Protein 3HQR (pdb70)

InterPro domains:
  IPR002893 Zinc finger, MYND-type [PF01753] (21-58)
  IPR002893 Zinc finger, MYND-type [PS01360] (21-58)
  IPR002893 Zinc finger, MYND-type [PS50865] (21-58)
  IPR005123 Oxoglutarate/iron-dependent dioxygenase domain [PS51471] (291-392)
  IPR006620 Prolyl 4-hydroxylase, alpha subunit [SM00702] (205-391)
  IPR044862 Prolyl 4-hydroxylase alpha subunit, Fe(2+) 2OG dioxygenase domain [PF13640] (299-390)
  IPR051559 Hypoxia-inducible factor prolyl hydroxylases [PTHR12907] (25-405)

Secondary structure (DSSP, 8-state):
--SS--HHHHIIIIIHHHHHHHSEEEETTSSHHHHHHHHHHHHHHHHHTT--EE--BTT--SS-GGGTB--EEEEE-S-STT-HHHHHHHHHHHHHHHHTTT-STT--EEEEPPEEEEEE-SSSEEEEEE-SSSS--SEEEEEEEE-BTT--HHHHB--EEE--TT-S--EEE--BTT-EEEEESSTT--EEEEEESS-EEEEEEEEEEHHHHHHHHHHHH----/-GGGTSBP--SS-PEE-

Solvent-accessible surface area: 10909 Å² total; per-residue (Å²): 229,103,79,39,88,87,8,96,140,24,0,87,94,77,0,12,58,15,0,58,160,103,3,21,1,36,8,54,78,0,4,13,61,108,5,0,90,89,0,0,78,23,0,94,56,23,53,120,84,62,100,17,84,37,0,70,0,38,41,107,118,46,155,38,18,124,70,12,1,12,1,71,7,16,51,2,96,4,161,54,136,52,0,95,9,0,13,82,0,2,57,10,0,1,53,1,3,105,67,0,70,52,101,1,24,116,30,111,11,57,4,5,0,44,0,12,0,2,0,8,40,11,124,25,41,13,9,62,107,4,2,2,3,12,51,24,4,0,0,0,0,0,0,15,0,2,5,6,110,142,24,71,16,191,110,16,10,0,16,2,51,0,38,17,99,81,110,110,123,95,31,66,14,62,0,79,28,2,27,0,0,0,0,6,0,35,124,84,2,16,6,35,13,48,59,0,131,35,58,3,13,4,0,4,0,4,0,1,14,20,111,48,6,64,54,2,70,83,108,110,123,86,72,167,244,132,44,79,37,28,0,2,84,3,16,46,110,48,40,63,153,52

Structure (mmCIF, N/CA/C/O backbone):
data_3HQR
#
_entry.id   3HQR
#
_cell.length_a   39.379
_cell.length_b   68.798
_cell.length_c   72.221
_cell.angle_alpha   90.000
_cell.angle_beta   90.000
_cell.angle_gamma   90.000
#
_symmetry.space_group_name_H-M   'P 21 21 21'
#
loop_
_entity.id
_entity.type
_entity.pdbx_description
1 polymer 'Egl nine homolog 1'
2 polymer 'Hypoxia-inducible factor 1 alpha'
3 non-polymer 'MANGANESE (II) ION'
4 non-polymer N-OXALYLGLYCINE
5 water water
#
loop_
_atom_site.group_PDB
_atom_site.id
_atom_site.type_symbol
_atom_site.label_atom_id
_atom_site.label_alt_id
_atom_site.label_comp_id
_atom_site.label_asym_id
_atom_site.label_entity_id
_atom_site.label_seq_id
_atom_site.pdbx_PDB_ins_code
_atom_site.Cartn_x
_atom_site.Cartn_y
_atom_site.Cartn_z
_atom_site.occupancy
_atom_site.B_iso_or_equiv
_atom_site.auth_seq_id
_atom_site.auth_comp_id
_atom_site.auth_asym_id
_atom_site.auth_atom_id
_atom_site.pdbx_PDB_model_num
ATOM 1 N N . GLN A 1 4 ? 3.210 16.979 8.322 1.00 32.18 184 GLN A N 1
ATOM 2 C CA . GLN A 1 4 ? 3.380 16.820 6.850 1.00 32.72 184 GLN A CA 1
ATOM 3 C C . GLN A 1 4 ? 3.577 15.355 6.473 1.00 35.44 184 GLN A C 1
ATOM 4 O O . GLN A 1 4 ? 4.028 14.544 7.287 1.00 37.92 184 GLN A O 1
ATOM 10 N N . THR A 1 5 ? 3.224 15.017 5.239 1.00 34.84 185 THR A N 1
ATOM 11 C CA . THR A 1 5 ? 3.375 13.653 4.764 1.00 36.06 185 THR A CA 1
ATOM 12 C C . THR A 1 5 ? 4.858 13.334 4.675 1.00 37.62 185 THR A C 1
ATOM 13 O O . THR A 1 5 ? 5.708 14.226 4.766 1.00 41.03 185 THR A O 1
ATOM 17 N N . LYS A 1 6 ? 5.164 12.059 4.496 1.00 34.92 186 LYS A N 1
ATOM 18 C CA . LYS A 1 6 ? 6.542 11.639 4.357 1.00 33.58 186 LYS A CA 1
ATOM 19 C C . LYS A 1 6 ? 6.921 12.001 2.926 1.00 32.63 186 LYS A C 1
ATOM 20 O O . LYS A 1 6 ? 6.051 12.189 2.077 1.00 33.42 186 LYS A O 1
ATOM 26 N N . PRO A 1 7 ? 8.225 12.089 2.636 1.00 33.80 187 PRO A N 1
ATOM 27 C CA . PRO A 1 7 ? 9.319 11.891 3.590 1.00 33.88 187 PRO A CA 1
ATOM 28 C C . PRO A 1 7 ? 9.692 13.187 4.293 1.00 35.60 187 PRO A C 1
ATOM 29 O O . PRO A 1 7 ? 9.094 14.239 4.044 1.00 33.89 187 PRO A O 1
ATOM 33 N N . LEU A 1 8 ? 10.690 13.104 5.168 1.00 35.25 188 LEU A N 1
ATOM 34 C CA . LEU A 1 8 ? 11.164 14.271 5.893 1.00 33.49 188 LEU A CA 1
ATOM 35 C C . LEU A 1 8 ? 11.859 15.174 4.882 1.00 33.72 188 LEU A C 1
ATOM 36 O O . LEU A 1 8 ? 12.085 14.763 3.739 1.00 34.39 188 LEU A O 1
ATOM 41 N N . PRO A 1 9 ? 12.202 16.418 5.276 1.00 32.41 189 PRO A N 1
ATOM 42 C CA . PRO A 1 9 ? 12.871 17.267 4.287 1.00 30.71 189 PRO A CA 1
ATOM 43 C C . PRO A 1 9 ? 14.148 16.541 3.905 1.00 29.46 189 PRO A C 1
ATOM 44 O O . PRO A 1 9 ? 14.859 16.052 4.779 1.00 30.22 189 PRO A O 1
ATOM 48 N N . ALA A 1 10 ? 14.436 16.458 2.613 1.00 27.58 190 ALA A N 1
ATOM 49 C CA . ALA A 1 10 ? 15.635 15.772 2.168 1.00 25.56 190 ALA A CA 1
ATOM 50 C C . ALA A 1 10 ? 16.901 16.471 2.618 1.00 25.68 190 ALA A C 1
ATOM 51 O O . ALA A 1 10 ? 17.878 15.826 2.969 1.00 25.08 190 ALA A O 1
ATOM 53 N N . LEU A 1 11 ? 16.892 17.797 2.612 1.00 25.66 191 LEU A N 1
ATOM 54 C CA . LEU A 1 11 ? 18.084 18.534 2.996 1.00 25.94 191 LEU A CA 1
ATOM 55 C C . LEU A 1 11 ? 18.591 18.080 4.357 1.00 25.66 191 LEU A C 1
ATOM 56 O O . LEU A 1 11 ? 19.760 17.725 4.520 1.00 24.37 191 LEU A O 1
ATOM 61 N N . LYS A 1 12 ? 17.698 18.087 5.333 1.00 26.13 192 LYS A N 1
ATOM 62 C CA . LYS A 1 12 ? 18.050 17.699 6.685 1.00 25.16 192 LYS A CA 1
ATOM 63 C C . LYS A 1 12 ? 18.498 16.238 6.742 1.00 24.47 192 LYS A C 1
ATOM 64 O O . LYS A 1 12 ? 19.575 15.926 7.249 1.00 26.16 192 LYS A O 1
ATOM 70 N N . LEU A 1 13 ? 17.668 15.348 6.214 1.00 24.05 193 LEU A N 1
ATOM 71 C CA . LEU A 1 13 ? 17.969 13.927 6.215 1.00 23.17 193 LEU A CA 1
ATOM 72 C C . LEU A 1 13 ? 19.278 13.593 5.528 1.00 24.91 193 LEU A C 1
ATOM 73 O O . LEU A 1 13 ? 20.087 12.825 6.048 1.00 26.14 193 LEU A O 1
ATOM 78 N N . ALA A 1 14 ? 19.476 14.162 4.347 1.00 24.30 194 ALA A N 1
ATOM 79 C CA . ALA A 1 14 ? 20.682 13.916 3.577 1.00 24.69 194 ALA A CA 1
ATOM 80 C C . ALA A 1 14 ? 21.938 14.458 4.254 1.00 25.38 194 ALA A C 1
ATOM 81 O O . ALA A 1 14 ? 22.896 13.717 4.495 1.00 22.02 194 ALA A O 1
ATOM 83 N N . LEU A 1 15 ? 21.935 15.749 4.566 1.00 24.37 195 LEU A N 1
ATOM 84 C CA . LEU A 1 15 ? 23.096 16.367 5.180 1.00 25.84 195 LEU A CA 1
ATOM 85 C C . LEU A 1 15 ? 23.369 15.938 6.617 1.00 28.32 195 LEU A C 1
ATOM 86 O O . LEU A 1 15 ? 24.525 15.883 7.045 1.00 30.04 195 LEU A O 1
ATOM 91 N N . GLU A 1 16 ? 22.321 15.630 7.369 1.00 27.20 196 GLU A N 1
ATOM 92 C CA . GLU A 1 16 ? 22.522 15.262 8.758 1.00 27.87 196 GLU A CA 1
ATOM 93 C C . GLU A 1 16 ? 22.493 13.761 8.994 1.00 27.79 196 GLU A C 1
ATOM 94 O O . GLU A 1 16 ? 22.767 13.293 10.102 1.00 29.84 196 GLU A O 1
ATOM 97 N N . TYR A 1 17 ? 22.174 12.997 7.957 1.00 26.24 197 TYR A N 1
ATOM 98 C CA . TYR A 1 17 ? 22.136 11.553 8.115 1.00 25.30 197 TYR A CA 1
ATOM 99 C C . TYR A 1 17 ? 22.776 10.759 6.980 1.00 24.24 197 TYR A C 1
ATOM 100 O O . TYR A 1 17 ? 23.837 10.162 7.150 1.00 24.43 197 TYR A O 1
ATOM 109 N N . ILE A 1 18 ? 22.122 10.748 5.826 1.00 24.16 198 ILE A N 1
ATOM 110 C CA . ILE A 1 18 ? 22.617 10.008 4.680 1.00 19.89 198 ILE A CA 1
ATOM 111 C C . ILE A 1 18 ? 24.078 10.313 4.392 1.00 22.71 198 ILE A C 1
ATOM 112 O O . ILE A 1 18 ? 24.907 9.411 4.331 1.00 21.29 198 ILE A O 1
ATOM 117 N N . VAL A 1 19 ? 24.402 11.585 4.210 1.00 22.78 199 VAL A N 1
ATOM 118 C CA . VAL A 1 19 ? 25.782 11.948 3.927 1.00 22.00 199 VAL A CA 1
ATOM 119 C C . VAL A 1 19 ? 26.733 11.414 4.984 1.00 22.30 199 VAL A C 1
ATOM 120 O O . VAL A 1 19 ? 27.553 10.541 4.707 1.00 23.57 199 VAL A O 1
ATOM 124 N N . PRO A 1 20 ? 26.642 11.925 6.217 1.00 21.15 200 PRO A N 1
ATOM 125 C CA . PRO A 1 20 ? 27.573 11.388 7.208 1.00 22.10 200 PRO A CA 1
ATOM 126 C C . PRO A 1 20 ? 27.492 9.871 7.289 1.00 20.86 200 PRO A C 1
ATOM 127 O O . PRO A 1 20 ? 28.513 9.191 7.331 1.00 23.19 200 PRO A O 1
ATOM 131 N N . CYS A 1 21 ? 26.278 9.335 7.287 1.00 23.97 201 CYS A N 1
ATOM 132 C CA . CYS A 1 21 ? 26.115 7.888 7.358 1.00 23.90 201 CYS A CA 1
ATOM 133 C C . CYS A 1 21 ? 26.824 7.172 6.212 1.00 22.21 201 CYS A C 1
ATOM 134 O O . CYS A 1 21 ? 27.519 6.177 6.421 1.00 25.13 201 CYS A O 1
ATOM 138 N N . MET A 1 22 ? 26.631 7.679 5.000 1.00 20.43 202 MET A N 1
ATOM 139 C CA . MET A 1 22 ? 27.238 7.086 3.818 1.00 22.06 202 MET A CA 1
ATOM 140 C C . MET A 1 22 ? 28.752 7.181 3.825 1.00 21.95 202 MET A C 1
ATOM 141 O O . MET A 1 22 ? 29.432 6.213 3.516 1.00 23.38 202 MET A O 1
ATOM 146 N N . ASN A 1 23 ? 29.290 8.342 4.174 1.00 22.51 203 ASN A N 1
ATOM 147 C CA . ASN A 1 23 ? 30.733 8.484 4.192 1.00 22.53 203 ASN A CA 1
ATOM 148 C C . ASN A 1 23 ? 31.364 7.601 5.256 1.00 23.14 203 ASN A C 1
ATOM 149 O O . ASN A 1 23 ? 32.435 7.026 5.049 1.00 25.58 203 ASN A O 1
ATOM 154 N N . LYS A 1 24 ? 30.693 7.470 6.390 1.00 21.13 204 LYS A N 1
ATOM 155 C CA . LYS A 1 24 ? 31.225 6.657 7.473 1.00 21.86 204 LYS A CA 1
ATOM 156 C C . LYS A 1 24 ? 30.991 5.157 7.291 1.00 21.68 204 LYS A C 1
ATOM 157 O O . LYS A 1 24 ? 31.879 4.341 7.550 1.00 22.20 204 LYS A O 1
ATOM 163 N N . HIS A 1 25 ? 29.811 4.789 6.819 1.00 19.61 205 HIS A N 1
ATOM 164 C CA . HIS A 1 25 ? 29.503 3.374 6.684 1.00 22.12 205 HIS A CA 1
ATOM 165 C C . HIS A 1 25 ? 29.314 2.864 5.269 1.00 21.12 205 HIS A C 1
ATOM 166 O O . HIS A 1 25 ? 29.551 1.686 4.992 1.00 21.81 205 HIS A O 1
ATOM 173 N N . GLY A 1 26 ? 28.887 3.747 4.377 1.00 18.03 206 GLY A N 1
ATOM 174 C CA . GLY A 1 26 ? 28.672 3.340 3.001 1.00 18.51 206 GLY A CA 1
ATOM 175 C C . GLY A 1 26 ? 27.364 2.588 2.857 1.00 17.07 206 GLY A C 1
ATOM 176 O O . GLY A 1 26 ? 26.994 2.166 1.758 1.00 15.27 206 GLY A O 1
ATOM 177 N N . ILE A 1 27 ? 26.676 2.407 3.981 1.00 14.18 207 ILE A N 1
ATOM 178 C CA . ILE A 1 27 ? 25.388 1.731 4.006 1.00 17.25 207 ILE A CA 1
ATOM 179 C C . ILE A 1 27 ? 24.496 2.593 4.855 1.00 17.61 207 ILE A C 1
ATOM 180 O O . ILE A 1 27 ? 24.832 2.907 5.988 1.00 23.21 207 ILE A O 1
ATOM 185 N N . CYS A 1 28 ? 23.347 2.963 4.313 1.00 14.75 208 CYS A N 1
ATOM 186 C CA . CYS A 1 28 ? 22.442 3.818 5.033 1.00 18.78 208 CYS A CA 1
ATOM 187 C C . CYS A 1 28 ? 20.995 3.446 4.858 1.00 17.13 208 CYS A C 1
ATOM 188 O O . CYS A 1 28 ? 20.488 3.324 3.747 1.00 18.26 208 CYS A O 1
ATOM 192 N N . VAL A 1 29 ? 20.345 3.231 5.990 1.00 16.74 209 VAL A N 1
ATOM 193 C CA . VAL A 1 29 ? 18.949 2.852 6.013 1.00 17.26 209 VAL A CA 1
ATOM 194 C C . VAL A 1 29 ? 18.067 3.962 6.531 1.00 18.77 209 VAL A C 1
ATOM 195 O O . VAL A 1 29 ? 18.352 4.573 7.557 1.00 21.30 209 VAL A O 1
ATOM 199 N N . VAL A 1 30 ? 16.998 4.234 5.801 1.00 18.34 210 VAL A N 1
ATOM 200 C CA . VAL A 1 30 ? 16.037 5.227 6.231 1.00 19.36 210 VAL A CA 1
ATOM 201 C C . VAL A 1 30 ? 14.719 4.493 6.283 1.00 18.60 210 VAL A C 1
ATOM 202 O O . VAL A 1 30 ? 14.166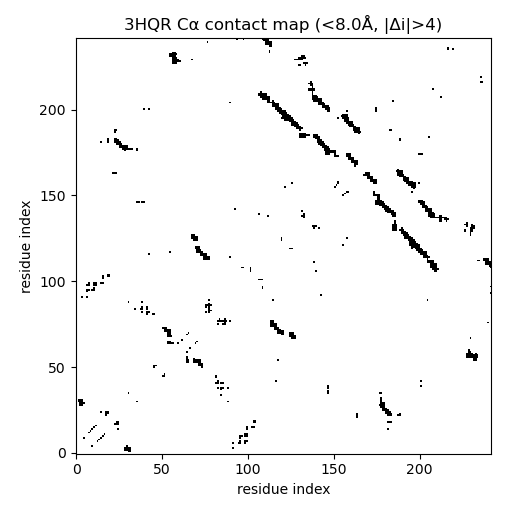 4.119 5.248 1.00 20.29 210 VAL A O 1
ATOM 206 N N . ASP A 1 31 ? 14.217 4.263 7.486 1.00 17.43 211 ASP A N 1
ATOM 207 C CA . ASP A 1 31 ? 12.954 3.565 7.608 1.00 20.96 211 ASP A CA 1
ATOM 208 C C . ASP A 1 31 ? 11.805 4.540 7.500 1.00 20.45 211 ASP A C 1
ATOM 209 O O . ASP A 1 31 ? 11.995 5.741 7.678 1.00 21.27 211 ASP A O 1
ATOM 214 N N . ASP A 1 32 ? 10.618 4.020 7.195 1.00 21.52 212 ASP A N 1
ATOM 215 C CA . ASP A 1 32 ? 9.416 4.841 7.073 1.00 23.31 212 ASP A CA 1
ATOM 216 C C . ASP A 1 32 ? 9.709 6.006 6.147 1.00 25.26 212 ASP A C 1
ATOM 217 O O . ASP A 1 32 ? 9.315 7.147 6.410 1.00 25.61 212 ASP A O 1
ATOM 222 N N . PHE A 1 33 ? 10.395 5.717 5.053 1.00 23.80 213 PHE A N 1
ATOM 223 C CA . PHE A 1 33 ? 10.767 6.757 4.123 1.00 23.04 213 PHE A CA 1
ATOM 224 C C . PHE A 1 33 ? 9.608 7.594 3.607 1.00 21.85 213 PHE A C 1
ATOM 225 O O . PHE A 1 33 ? 9.670 8.838 3.603 1.00 19.60 213 PHE A O 1
ATOM 233 N N . LEU A 1 34 ? 8.554 6.916 3.171 1.00 18.96 214 LEU A N 1
ATOM 234 C CA . LEU A 1 34 ? 7.408 7.600 2.618 1.00 20.49 214 LEU A CA 1
ATOM 235 C C . LEU A 1 34 ? 6.138 7.448 3.445 1.00 22.77 214 LEU A C 1
ATOM 236 O O . LEU A 1 34 ? 5.143 8.123 3.192 1.00 23.88 214 LEU A O 1
ATOM 241 N N . GLY A 1 35 ? 6.170 6.570 4.437 1.00 22.12 215 GLY A N 1
ATOM 242 C CA . GLY A 1 35 ? 4.996 6.375 5.261 1.00 21.78 215 GLY A CA 1
ATOM 243 C C . GLY A 1 35 ? 4.072 5.324 4.689 1.00 22.43 215 GLY A C 1
ATOM 244 O O . GLY A 1 35 ? 4.143 5.005 3.503 1.00 23.30 215 GLY A O 1
ATOM 245 N N . LYS A 1 36 ? 3.196 4.800 5.540 1.00 21.93 216 LYS A N 1
ATOM 246 C CA . LYS A 1 36 ? 2.243 3.770 5.160 1.00 23.19 216 LYS A CA 1
ATOM 247 C C . LYS A 1 36 ? 1.415 4.060 3.914 1.00 23.49 216 LYS A C 1
ATOM 248 O O . LYS A 1 36 ? 1.345 3.207 3.029 1.00 23.93 216 LYS A O 1
ATOM 250 N N . GLU A 1 37 ? 0.794 5.243 3.837 1.00 24.18 217 GLU A N 1
ATOM 251 C CA . GLU A 1 37 ? -0.058 5.581 2.686 1.00 24.65 217 GLU A CA 1
ATOM 252 C C . GLU A 1 37 ? 0.677 5.375 1.384 1.00 22.29 217 GLU A C 1
ATOM 253 O O . GLU A 1 37 ? 0.284 4.555 0.560 1.00 24.92 217 GLU A O 1
ATOM 259 N N . THR A 1 38 ? 1.759 6.116 1.213 1.00 20.71 218 THR A N 1
ATOM 260 C CA . THR A 1 38 ? 2.551 6.055 0.001 1.00 19.31 218 THR A CA 1
ATOM 261 C C . THR A 1 38 ? 3.192 4.704 -0.229 1.00 16.97 218 THR A C 1
ATOM 262 O O . THR A 1 38 ? 3.160 4.178 -1.338 1.00 17.00 218 THR A O 1
ATOM 266 N N . GLY A 1 39 ? 3.794 4.158 0.816 1.00 15.70 219 GLY A N 1
ATOM 267 C CA . GLY A 1 39 ? 4.419 2.860 0.693 1.00 17.46 219 GLY A CA 1
ATOM 268 C C . GLY A 1 39 ? 3.402 1.879 0.147 1.00 17.78 219 GLY A C 1
ATOM 269 O O . GLY A 1 39 ? 3.725 1.057 -0.708 1.00 21.14 219 GLY A O 1
ATOM 270 N N . GLN A 1 40 ? 2.167 1.973 0.637 1.00 21.17 220 GLN A N 1
ATOM 271 C CA . GLN A 1 40 ? 1.073 1.101 0.202 1.00 20.42 220 GLN A CA 1
ATOM 272 C C . GLN A 1 40 ? 0.762 1.311 -1.267 1.00 18.08 220 GLN A C 1
ATOM 273 O O . GLN A 1 40 ? 0.608 0.363 -2.039 1.00 19.76 220 GLN A O 1
ATOM 279 N N . GLN A 1 41 ? 0.631 2.575 -1.634 1.00 18.95 221 GLN A N 1
ATOM 280 C CA . GLN A 1 41 ? 0.324 2.952 -2.998 1.00 18.60 221 GLN A CA 1
ATOM 281 C C . GLN A 1 41 ? 1.343 2.399 -3.958 1.00 16.64 221 GLN A C 1
ATOM 282 O O . GLN A 1 41 ? 0.999 1.857 -5.000 1.00 17.08 221 GLN A O 1
ATOM 288 N N . ILE A 1 42 ? 2.616 2.561 -3.629 1.00 16.72 222 ILE A N 1
ATOM 289 C CA . ILE A 1 42 ? 3.611 2.053 -4.541 1.00 16.90 222 ILE A CA 1
ATOM 290 C C . ILE A 1 42 ? 3.604 0.532 -4.498 1.00 13.69 222 ILE A C 1
ATOM 291 O O . ILE A 1 42 ? 3.762 -0.113 -5.535 1.00 15.50 222 ILE A O 1
ATOM 296 N N . GLY A 1 43 ? 3.381 -0.038 -3.320 1.00 12.57 223 GLY A N 1
ATOM 297 C CA . GLY A 1 43 ? 3.329 -1.482 -3.229 1.00 16.89 223 GLY A CA 1
ATOM 298 C C . GLY A 1 43 ? 2.170 -1.974 -4.079 1.00 19.25 223 GLY A C 1
ATOM 299 O O . GLY A 1 43 ? 2.160 -3.110 -4.540 1.00 23.98 223 GLY A O 1
ATOM 300 N N . ASP A 1 44 ? 1.171 -1.122 -4.288 1.00 21.64 224 ASP A N 1
ATOM 301 C CA . ASP A 1 44 ? 0.036 -1.525 -5.105 1.00 20.37 224 ASP A CA 1
ATOM 302 C C . ASP A 1 44 ? 0.340 -1.354 -6.582 1.00 18.81 224 ASP A C 1
ATOM 303 O O . ASP A 1 44 ? -0.080 -2.157 -7.422 1.00 17.54 224 ASP A O 1
ATOM 308 N N . GLU A 1 45 ? 1.094 -0.314 -6.899 1.00 16.96 225 GLU A N 1
ATOM 309 C CA . GLU A 1 45 ? 1.476 -0.056 -8.277 1.00 18.16 225 GLU A CA 1
ATOM 310 C C . GLU A 1 45 ? 2.432 -1.129 -8.731 1.00 19.35 225 GLU A C 1
ATOM 311 O O . GLU A 1 45 ? 2.438 -1.529 -9.898 1.00 20.19 225 GLU A O 1
ATOM 317 N N . VAL A 1 46 ? 3.259 -1.583 -7.797 1.00 18.53 226 VAL A N 1
ATOM 318 C CA . VAL A 1 46 ? 4.241 -2.608 -8.098 1.00 17.45 226 VAL A CA 1
ATOM 319 C C . VAL A 1 46 ? 3.557 -3.956 -8.282 1.00 18.99 226 VAL A C 1
ATOM 320 O O . VAL A 1 46 ? 3.879 -4.697 -9.207 1.00 22.66 226 VAL A O 1
ATOM 324 N N . ARG A 1 47 ? 2.608 -4.278 -7.414 1.00 19.66 227 ARG A N 1
ATOM 325 C CA . ARG A 1 47 ? 1.902 -5.538 -7.573 1.00 23.01 227 ARG A CA 1
ATOM 326 C C . ARG A 1 47 ? 1.063 -5.465 -8.846 1.00 22.00 227 ARG A C 1
ATOM 327 O O . ARG A 1 47 ? 0.952 -6.447 -9.567 1.00 26.12 227 ARG A O 1
ATOM 335 N N . ALA A 1 48 ? 0.491 -4.298 -9.134 1.00 24.16 228 ALA A N 1
ATOM 336 C CA . ALA A 1 48 ? -0.297 -4.131 -10.355 1.00 23.76 228 ALA A CA 1
ATOM 337 C C . ALA A 1 48 ? 0.650 -4.387 -11.525 1.00 23.70 228 ALA A C 1
ATOM 338 O O . ALA A 1 48 ? 0.352 -5.153 -12.426 1.00 23.92 228 ALA A O 1
ATOM 340 N N . LEU A 1 49 ? 1.806 -3.739 -11.495 1.00 24.73 229 LEU A N 1
ATOM 341 C CA . LEU A 1 49 ? 2.808 -3.934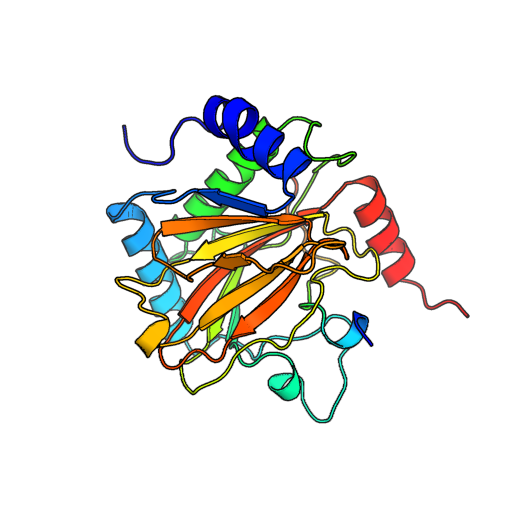 -12.533 1.00 25.76 229 LEU A CA 1
ATOM 342 C C . LEU A 1 49 ? 3.186 -5.397 -12.619 1.00 24.98 229 LEU A C 1
ATOM 343 O O . LEU A 1 49 ? 3.341 -5.949 -13.704 1.00 24.84 229 LEU A O 1
ATOM 348 N N . HIS A 1 50 ? 3.349 -6.030 -11.468 1.00 25.79 230 HIS A N 1
ATOM 349 C CA . HIS A 1 50 ? 3.715 -7.433 -11.471 1.00 26.69 230 HIS A CA 1
ATOM 350 C C . HIS A 1 50 ? 2.624 -8.268 -12.115 1.00 28.43 230 HIS A C 1
ATOM 351 O O . HIS A 1 50 ? 2.917 -9.204 -12.856 1.00 28.58 230 HIS A O 1
ATOM 358 N N . ASP A 1 51 ? 1.368 -7.913 -11.849 1.00 29.15 231 ASP A N 1
ATOM 359 C CA . ASP A 1 51 ? 0.233 -8.650 -12.396 1.00 31.18 231 ASP A CA 1
ATOM 360 C C . ASP A 1 51 ? 0.081 -8.508 -13.903 1.00 31.80 231 ASP A C 1
ATOM 361 O O . ASP A 1 51 ? -0.689 -9.235 -14.534 1.00 31.84 231 ASP A O 1
ATOM 366 N N . THR A 1 52 ? 0.810 -7.571 -14.491 1.00 31.52 232 THR A N 1
ATOM 367 C CA . THR A 1 52 ? 0.747 -7.412 -15.932 1.00 31.68 232 THR A CA 1
ATOM 368 C C . THR A 1 52 ? 1.545 -8.589 -16.480 1.00 31.95 232 THR A C 1
ATOM 369 O O . THR A 1 52 ? 1.531 -8.859 -17.678 1.00 32.81 232 THR A O 1
ATOM 373 N N . GLY A 1 53 ? 2.237 -9.284 -15.574 1.00 32.20 233 GLY A N 1
ATOM 374 C CA . GLY A 1 53 ? 3.048 -10.438 -15.935 1.00 31.46 233 GLY A CA 1
ATOM 375 C C . GLY A 1 53 ? 4.245 -10.021 -16.760 1.00 30.51 233 GLY A C 1
ATOM 376 O O . GLY A 1 53 ? 5.014 -10.850 -17.245 1.00 31.66 233 GLY A O 1
ATOM 377 N N . LYS A 1 54 ? 4.407 -8.712 -16.883 1.00 30.34 234 LYS A N 1
ATOM 378 C CA . LYS A 1 54 ? 5.466 -8.110 -17.676 1.00 31.05 234 LYS A CA 1
ATOM 379 C C . LYS A 1 54 ? 6.889 -8.282 -17.166 1.00 31.21 234 LYS A C 1
ATOM 380 O O . LYS A 1 54 ? 7.827 -8.322 -17.959 1.00 32.12 234 LYS A O 1
ATOM 386 N N . PHE A 1 55 ? 7.057 -8.367 -15.853 1.00 31.07 235 PHE A N 1
ATOM 387 C CA . PHE A 1 55 ? 8.386 -8.517 -15.288 1.00 29.54 235 PHE A CA 1
ATOM 388 C C . PHE A 1 55 ? 9.208 -9.537 -16.048 1.00 29.51 235 PHE A C 1
ATOM 389 O O . PHE A 1 55 ? 8.670 -10.460 -16.665 1.00 32.84 235 PHE A O 1
ATOM 397 N N . THR A 1 56 ? 10.519 -9.346 -16.015 1.00 28.62 236 THR A N 1
ATOM 398 C CA . THR A 1 56 ? 11.448 -10.221 -16.704 1.00 27.68 236 THR A CA 1
ATOM 399 C C . THR A 1 56 ? 12.570 -10.628 -15.770 1.00 27.71 236 THR A C 1
ATOM 400 O O . THR A 1 56 ? 13.031 -9.825 -14.965 1.00 28.04 236 THR A O 1
ATOM 404 N N . ASP A 1 57 ? 13.008 -11.878 -15.875 1.00 27.71 237 ASP A N 1
ATOM 405 C CA . ASP A 1 57 ? 14.090 -12.367 -15.034 1.00 27.65 237 ASP A CA 1
ATOM 406 C C . ASP A 1 57 ? 15.188 -11.314 -14.935 1.00 25.79 237 ASP A C 1
ATOM 407 O O . ASP A 1 57 ? 15.527 -10.664 -15.921 1.00 26.32 237 ASP A O 1
ATOM 412 N N . GLY A 1 58 ? 15.738 -11.143 -13.739 1.00 25.83 238 GLY A N 1
ATOM 413 C CA . GLY A 1 58 ? 16.802 -10.175 -13.558 1.00 23.36 238 GLY A CA 1
ATOM 414 C C . GLY A 1 58 ? 18.018 -10.564 -14.370 1.00 21.07 238 GLY A C 1
ATOM 415 O O . GLY A 1 58 ? 18.380 -11.738 -14.437 1.00 23.00 238 GLY A O 1
ATOM 416 N N . GLN A 1 59 ? 18.644 -9.581 -15.001 1.00 22.13 239 GLN A N 1
ATOM 417 C CA . GLN A 1 59 ? 19.819 -9.846 -15.816 1.00 23.61 239 GLN A CA 1
ATOM 418 C C . GLN A 1 59 ? 21.099 -9.287 -15.207 1.00 23.78 239 GLN A C 1
ATOM 419 O O . GLN A 1 59 ? 21.069 -8.402 -14.348 1.00 19.82 239 GLN A O 1
ATOM 425 N N . LEU A 1 60 ? 22.224 -9.823 -15.665 1.00 24.41 240 LEU A N 1
ATOM 426 C CA . LEU A 1 60 ? 23.519 -9.424 -15.165 1.00 24.46 240 LEU A CA 1
ATOM 427 C C . LEU A 1 60 ? 24.263 -8.560 -16.165 1.00 25.53 240 LEU A C 1
ATOM 428 O O . LEU A 1 60 ? 24.018 -8.618 -17.368 1.00 21.84 240 LEU A O 1
ATOM 433 N N . VAL A 1 61 ? 25.179 -7.752 -15.658 1.00 26.44 241 VAL A N 1
ATOM 434 C CA . VAL A 1 61 ? 25.956 -6.890 -16.524 1.00 28.88 241 VAL A CA 1
ATOM 435 C C . VAL A 1 61 ? 26.568 -7.696 -17.660 1.00 31.34 241 VAL A C 1
ATOM 436 O O . VAL A 1 61 ? 26.353 -7.397 -18.835 1.00 32.17 241 VAL A O 1
ATOM 440 N N . SER A 1 62 ? 27.319 -8.726 -17.292 1.00 33.54 242 SER A N 1
ATOM 441 C CA . SER A 1 62 ? 27.989 -9.586 -18.247 1.00 36.91 242 SER A CA 1
ATOM 442 C C . SER A 1 62 ? 27.492 -10.990 -17.964 1.00 37.86 242 SER A C 1
ATOM 443 O O . SER A 1 62 ? 28.086 -11.725 -17.189 1.00 39.66 242 SER A O 1
ATOM 446 N N . GLN A 1 63 ? 26.395 -11.354 -18.604 1.00 39.46 243 GLN A N 1
ATOM 447 C CA . GLN A 1 63 ? 25.763 -12.649 -18.406 1.00 41.05 243 GLN A CA 1
ATOM 448 C C . GLN A 1 63 ? 26.666 -13.885 -18.425 1.00 41.92 243 GLN A C 1
ATOM 449 O O . GLN A 1 63 ? 27.570 -13.998 -19.247 1.00 42.66 243 GLN A O 1
ATOM 455 N N . LYS A 1 64 ? 26.433 -14.809 -17.500 1.00 42.32 244 LYS A N 1
ATOM 456 C CA . LYS A 1 64 ? 27.198 -16.052 -17.506 1.00 42.77 244 LYS A CA 1
ATOM 457 C C . LYS A 1 64 ? 26.570 -17.176 -16.677 1.00 43.58 244 LYS A C 1
ATOM 458 O O . LYS A 1 64 ? 25.520 -16.999 -16.049 1.00 44.34 244 LYS A O 1
ATOM 464 N N . SER A 1 65 ? 27.245 -18.321 -16.654 1.00 43.87 245 SER A N 1
ATOM 465 C CA . SER A 1 65 ? 26.762 -19.501 -15.949 1.00 44.85 245 SER A CA 1
ATOM 466 C C . SER A 1 65 ? 25.486 -19.914 -16.699 1.00 45.22 245 SER A C 1
ATOM 467 O O . SER A 1 65 ? 24.827 -19.058 -17.292 1.00 43.38 245 SER A O 1
ATOM 470 N N . ASP A 1 66 ? 25.160 -21.210 -16.710 1.00 45.38 246 ASP A N 1
ATOM 471 C CA . ASP A 1 66 ? 23.979 -21.702 -17.435 1.00 45.50 246 ASP A CA 1
ATOM 472 C C . ASP A 1 66 ? 22.966 -20.585 -17.643 1.00 44.95 246 ASP A C 1
ATOM 473 O O . ASP A 1 66 ? 22.779 -20.086 -18.757 1.00 46.02 246 ASP A O 1
ATOM 478 N N . SER A 1 67 ? 22.356 -20.174 -16.537 1.00 42.71 247 SER A N 1
ATOM 479 C CA . SER A 1 67 ? 21.330 -19.145 -16.539 1.00 39.46 247 SER A CA 1
ATOM 480 C C . SER A 1 67 ? 21.559 -17.998 -15.562 1.00 35.96 247 SER A C 1
ATOM 481 O O . SER A 1 67 ? 22.281 -18.129 -14.571 1.00 35.44 247 SER A O 1
ATOM 484 N N . SER A 1 68 ? 20.903 -16.878 -15.850 1.00 32.54 248 SER A N 1
ATOM 485 C CA . SER A 1 68 ? 20.978 -15.688 -15.015 1.00 27.59 248 SER A CA 1
ATOM 486 C C . SER A 1 68 ? 20.276 -16.028 -13.716 1.00 27.05 248 SER A C 1
ATOM 487 O O . SER A 1 68 ? 20.545 -15.432 -12.675 1.00 25.46 248 SER A O 1
ATOM 490 N N . LYS A 1 69 ? 19.370 -17.000 -13.783 1.00 27.76 249 LYS A N 1
ATOM 491 C CA . LYS A 1 69 ? 18.645 -17.419 -12.598 1.00 26.66 249 LYS A CA 1
ATOM 492 C C . LYS A 1 69 ? 19.588 -18.081 -11.614 1.00 26.40 249 LYS A C 1
ATOM 493 O O . LYS A 1 69 ? 19.231 -18.310 -10.463 1.00 28.48 249 LYS A O 1
ATOM 499 N N . ASP A 1 70 ? 20.796 -18.390 -12.070 1.00 26.51 250 ASP A N 1
ATOM 500 C CA . ASP A 1 70 ? 21.788 -19.013 -11.202 1.00 25.34 250 ASP A CA 1
ATOM 501 C C . ASP A 1 70 ? 22.399 -17.941 -10.302 1.00 22.08 250 ASP A C 1
ATOM 502 O O . ASP A 1 70 ? 22.965 -18.236 -9.254 1.00 22.17 250 ASP A O 1
ATOM 507 N N . ILE A 1 71 ? 22.271 -16.694 -10.735 1.00 20.78 251 ILE A N 1
ATOM 508 C CA . ILE A 1 71 ? 22.817 -15.547 -10.025 1.00 17.47 251 ILE A CA 1
ATOM 509 C C . ILE A 1 71 ? 21.716 -14.805 -9.272 1.00 14.70 251 ILE A C 1
ATOM 510 O O . ILE A 1 71 ? 21.790 -14.594 -8.058 1.00 14.88 251 ILE A O 1
ATOM 515 N N . ARG A 1 72 ? 20.688 -14.402 -10.001 1.00 15.40 252 ARG A N 1
ATOM 516 C CA . ARG A 1 72 ? 19.589 -13.675 -9.388 1.00 14.31 252 ARG A CA 1
ATOM 517 C C . ARG A 1 72 ? 18.250 -14.277 -9.771 1.00 14.80 252 ARG A C 1
ATOM 518 O O . ARG A 1 72 ? 17.980 -14.540 -10.940 1.00 16.08 252 ARG A O 1
ATOM 526 N N . GLY A 1 73 ? 17.415 -14.504 -8.765 1.00 18.63 253 GLY A N 1
ATOM 527 C CA . GLY A 1 73 ? 16.120 -15.109 -9.001 1.00 17.48 253 GLY A CA 1
ATOM 528 C C . GLY A 1 73 ? 14.941 -14.176 -8.931 1.00 16.05 253 GLY A C 1
ATOM 529 O O . GLY A 1 73 ? 13.821 -14.608 -8.679 1.00 21.56 253 GLY A O 1
ATOM 530 N N . ASP A 1 74 ? 15.178 -12.892 -9.150 1.00 19.16 254 ASP A N 1
ATOM 531 C CA . ASP A 1 74 ? 14.078 -11.943 -9.140 1.00 17.96 254 ASP A CA 1
ATOM 532 C C . ASP A 1 74 ? 13.571 -11.698 -10.550 1.00 17.90 254 ASP A C 1
ATOM 533 O O . ASP A 1 74 ? 14.269 -11.977 -11.527 1.00 18.50 254 ASP A O 1
ATOM 538 N N . LYS A 1 75 ? 12.336 -11.212 -10.632 1.00 18.09 255 LYS A N 1
ATOM 539 C CA . LYS A 1 75 ? 11.693 -10.841 -11.888 1.00 19.33 255 LYS A CA 1
ATOM 540 C C . LYS A 1 75 ? 11.655 -9.332 -11.710 1.00 17.78 255 LYS A C 1
ATOM 541 O O . LYS A 1 75 ? 11.414 -8.854 -10.614 1.00 19.94 255 LYS A O 1
ATOM 547 N N . ILE A 1 76 ? 11.882 -8.576 -12.768 1.00 15.89 256 ILE A N 1
ATOM 548 C CA . ILE A 1 76 ? 11.937 -7.129 -12.624 1.00 16.17 256 ILE A CA 1
ATOM 549 C C . ILE A 1 76 ? 11.308 -6.383 -13.789 1.00 17.29 256 ILE A C 1
ATOM 550 O O . ILE A 1 76 ? 10.939 -6.969 -14.808 1.00 21.70 256 ILE A O 1
ATOM 555 N N . THR A 1 77 ? 11.205 -5.073 -13.619 1.00 16.64 257 THR A N 1
ATOM 556 C CA . THR A 1 77 ? 10.708 -4.205 -14.664 1.00 20.41 257 THR A CA 1
ATOM 557 C C . THR A 1 77 ? 11.281 -2.832 -14.372 1.00 20.93 257 THR A C 1
ATOM 558 O O . THR A 1 77 ? 11.509 -2.472 -13.222 1.00 24.05 257 THR A O 1
ATOM 562 N N . TRP A 1 78 ? 11.540 -2.070 -15.417 1.00 21.84 258 TRP A N 1
ATOM 563 C CA . TRP A 1 78 ? 12.088 -0.750 -15.228 1.00 22.44 258 TRP A CA 1
ATOM 564 C C . TRP A 1 78 ? 10.999 0.289 -15.367 1.00 24.44 258 TRP A C 1
ATOM 565 O O . TRP A 1 78 ? 10.133 0.185 -16.229 1.00 28.25 258 TRP A O 1
ATOM 576 N N . ILE A 1 79 ? 11.039 1.286 -14.496 1.00 23.52 259 ILE A N 1
ATOM 577 C CA . ILE A 1 79 ? 10.054 2.346 -14.517 1.00 23.44 259 ILE A CA 1
ATOM 578 C C . ILE A 1 79 ? 10.780 3.674 -14.522 1.00 25.33 259 ILE A C 1
ATOM 579 O O . ILE A 1 79 ? 11.739 3.864 -13.789 1.00 26.52 259 ILE A O 1
ATOM 584 N N . GLU A 1 80 ? 10.342 4.579 -15.384 1.00 29.61 260 GLU A N 1
ATOM 585 C CA . GLU A 1 80 ? 10.942 5.899 -15.453 1.00 32.10 260 GLU A CA 1
ATOM 586 C C . GLU A 1 80 ? 10.218 6.690 -14.393 1.00 31.42 260 GLU A C 1
ATOM 587 O O . GLU A 1 80 ? 10.697 7.727 -13.938 1.00 32.64 260 GLU A O 1
ATOM 593 N N . GLY A 1 81 ? 9.039 6.193 -14.025 1.00 30.50 261 GLY A N 1
ATOM 594 C CA . GLY A 1 81 ? 8.245 6.840 -13.001 1.00 32.96 261 GLY A CA 1
ATOM 595 C C . GLY A 1 81 ? 7.095 7.713 -13.471 1.00 33.38 261 GLY A C 1
ATOM 596 O O . GLY A 1 81 ? 6.341 8.237 -12.646 1.00 32.58 261 GLY A O 1
ATOM 597 N N . LYS A 1 82 ? 6.940 7.886 -14.777 1.00 32.37 262 LYS A N 1
ATOM 598 C CA . LYS A 1 82 ? 5.842 8.714 -15.255 1.00 35.54 262 LYS A CA 1
ATOM 599 C C . LYS A 1 82 ? 4.800 7.901 -15.990 1.00 35.53 262 LYS A C 1
ATOM 600 O O . LYS A 1 82 ? 3.887 8.451 -16.603 1.00 38.45 262 LYS A O 1
ATOM 606 N N . GLU A 1 83 ? 4.941 6.583 -15.913 1.00 34.16 263 GLU A N 1
ATOM 607 C CA . GLU A 1 83 ? 3.988 5.686 -16.538 1.00 33.77 263 GLU A CA 1
ATOM 608 C C . GLU A 1 83 ? 2.674 5.773 -15.791 1.00 34.13 263 GLU A C 1
ATOM 609 O O . GLU A 1 83 ? 2.648 5.985 -14.578 1.00 35.21 263 GLU A O 1
ATOM 615 N N . PRO A 1 84 ? 1.555 5.647 -16.506 1.00 32.80 264 PRO A N 1
ATOM 616 C CA . PRO A 1 84 ? 0.316 5.709 -15.736 1.00 33.27 264 PRO A CA 1
ATOM 617 C C . PRO A 1 84 ? 0.241 4.426 -14.900 1.00 32.98 264 PRO A C 1
ATOM 618 O O . PRO A 1 84 ? 0.529 3.336 -15.400 1.00 33.49 264 PRO A O 1
ATOM 622 N N . GLY A 1 85 ? -0.121 4.563 -13.629 1.00 33.28 265 GLY A N 1
ATOM 623 C CA . GLY A 1 85 ? -0.204 3.408 -12.753 1.00 31.73 265 GLY A CA 1
ATOM 624 C C . GLY A 1 85 ? 1.079 3.221 -11.973 1.00 31.21 265 GLY A C 1
ATOM 625 O O . GLY A 1 85 ? 1.225 2.256 -11.224 1.00 33.21 265 GLY A O 1
ATOM 626 N N . CYS A 1 86 ? 2.014 4.148 -12.163 1.00 30.80 266 CYS A N 1
ATOM 627 C CA . CYS A 1 86 ? 3.302 4.109 -11.481 1.00 29.57 266 CYS A CA 1
ATOM 628 C C . CYS A 1 86 ? 3.668 5.526 -11.048 1.00 28.65 266 CYS A C 1
ATOM 629 O O . CYS A 1 86 ? 4.841 5.848 -10.856 1.00 27.14 266 CYS A O 1
ATOM 632 N N . GLU A 1 87 ? 2.660 6.376 -10.896 1.00 28.34 267 GLU A N 1
ATOM 633 C CA . GLU A 1 87 ? 2.907 7.752 -10.496 1.00 28.54 267 GLU A CA 1
ATOM 634 C C . GLU A 1 87 ? 3.501 7.812 -9.098 1.00 27.01 267 GLU A C 1
ATOM 635 O O . GLU A 1 87 ? 4.276 8.717 -8.789 1.00 27.01 267 GLU A O 1
ATOM 638 N N . THR A 1 88 ? 3.141 6.856 -8.245 1.00 22.84 268 THR A N 1
ATOM 639 C CA . THR A 1 88 ? 3.669 6.867 -6.888 1.00 21.66 268 THR A CA 1
ATOM 640 C C . THR A 1 88 ? 5.093 6.330 -6.859 1.00 19.19 268 THR A C 1
ATOM 641 O O . THR A 1 88 ? 5.877 6.662 -5.978 1.00 18.83 268 THR A O 1
ATOM 645 N N . ILE A 1 89 ? 5.430 5.488 -7.822 1.00 20.48 269 ILE A N 1
ATOM 646 C CA . ILE A 1 89 ? 6.784 4.982 -7.888 1.00 21.37 269 ILE A CA 1
ATOM 647 C C . ILE A 1 89 ? 7.581 6.174 -8.378 1.00 21.39 269 ILE A C 1
ATOM 648 O O . ILE A 1 89 ? 8.704 6.399 -7.958 1.00 22.52 269 ILE A O 1
ATOM 653 N N . GLY A 1 90 ? 6.971 6.953 -9.259 1.00 21.68 270 GLY A N 1
ATOM 654 C CA . GLY A 1 90 ? 7.622 8.154 -9.733 1.00 22.57 270 GLY A CA 1
ATOM 655 C C . GLY A 1 90 ? 7.887 8.999 -8.505 1.00 21.09 270 GLY A C 1
ATOM 656 O O . GLY A 1 90 ? 8.975 9.545 -8.327 1.00 22.09 270 GLY A O 1
ATOM 657 N N . LEU A 1 91 ? 6.883 9.089 -7.639 1.00 21.18 271 LEU A N 1
ATOM 658 C CA . LEU A 1 91 ? 6.999 9.866 -6.411 1.00 21.96 271 LEU A CA 1
ATOM 659 C C . LEU A 1 91 ? 8.197 9.386 -5.600 1.00 23.83 271 LEU A C 1
ATOM 660 O O . LEU A 1 91 ? 9.003 10.188 -5.127 1.00 23.96 271 LEU A O 1
ATOM 665 N N . LEU A 1 92 ? 8.296 8.071 -5.432 1.00 22.34 272 LEU A N 1
ATOM 666 C CA . LEU A 1 92 ? 9.400 7.467 -4.699 1.00 22.20 272 LEU A CA 1
ATOM 667 C C . LEU A 1 92 ? 10.708 7.901 -5.338 1.00 22.61 272 LEU A C 1
ATOM 668 O O . LEU A 1 92 ? 11.596 8.430 -4.674 1.00 23.04 272 LEU A O 1
ATOM 673 N N . MET A 1 93 ? 10.800 7.680 -6.641 1.00 21.52 273 MET A N 1
ATOM 674 C CA . MET A 1 93 ? 11.977 8.019 -7.406 1.00 20.95 273 MET A CA 1
ATOM 675 C C . MET A 1 93 ? 12.374 9.475 -7.248 1.00 22.04 273 MET A C 1
ATOM 676 O O . MET A 1 93 ? 13.551 9.789 -7.124 1.00 23.81 273 MET A O 1
ATOM 681 N N . SER A 1 94 ? 11.392 10.365 -7.254 1.00 22.54 274 SER A N 1
ATOM 682 C CA . SER A 1 94 ? 11.667 11.782 -7.104 1.00 24.13 274 SER A CA 1
ATOM 683 C C . SER A 1 94 ? 12.126 12.086 -5.683 1.00 26.08 274 SER A C 1
ATOM 684 O O . SER A 1 94 ? 12.897 13.022 -5.456 1.00 26.14 274 SER A O 1
ATOM 687 N N . SER A 1 95 ? 11.642 11.303 -4.724 1.00 23.39 275 SER A N 1
ATOM 688 C CA . SER A 1 95 ? 12.027 11.508 -3.333 1.00 24.13 275 SER A CA 1
ATOM 689 C C . SER A 1 95 ? 13.471 11.056 -3.174 1.00 24.60 275 SER A C 1
ATOM 690 O O . SER A 1 95 ? 14.284 11.748 -2.553 1.00 21.61 275 SER A O 1
ATOM 693 N N . MET A 1 96 ? 13.777 9.887 -3.739 1.00 21.88 276 MET A N 1
ATOM 694 C CA . MET A 1 96 ? 15.127 9.358 -3.710 1.00 19.94 276 MET A CA 1
ATOM 695 C C . MET A 1 96 ? 16.034 10.404 -4.351 1.00 20.52 276 MET A C 1
ATOM 696 O O . MET A 1 96 ? 17.066 10.753 -3.802 1.00 21.42 276 MET A O 1
ATOM 701 N N . ASP A 1 97 ? 15.632 10.896 -5.519 1.00 21.75 277 ASP A N 1
ATOM 702 C CA . ASP A 1 97 ? 16.402 11.909 -6.242 1.00 25.58 277 ASP A CA 1
ATOM 703 C C . ASP A 1 97 ? 16.620 13.164 -5.392 1.00 24.18 277 ASP A C 1
ATOM 704 O O . ASP A 1 97 ? 17.694 13.754 -5.404 1.00 26.12 277 ASP A O 1
ATOM 709 N N . ASP A 1 98 ? 15.598 13.568 -4.651 1.00 25.68 278 ASP A N 1
ATOM 710 C CA . ASP A 1 98 ? 15.703 14.747 -3.799 1.00 24.43 278 ASP A CA 1
ATOM 711 C C . ASP A 1 98 ? 16.772 14.546 -2.722 1.00 25.35 278 ASP A C 1
ATOM 712 O O . ASP A 1 98 ? 17.539 15.457 -2.419 1.00 24.65 278 ASP A O 1
ATOM 717 N N . LEU A 1 99 ? 16.811 13.353 -2.137 1.00 25.55 279 LEU A N 1
ATOM 718 C CA . LEU A 1 99 ? 17.793 13.040 -1.106 1.00 24.41 279 LEU A CA 1
ATOM 719 C C . LEU A 1 99 ? 19.196 13.086 -1.690 1.00 23.75 279 LEU A C 1
ATOM 720 O O . LEU A 1 99 ? 20.099 13.697 -1.124 1.00 23.10 279 LEU A O 1
ATOM 725 N N . ILE A 1 100 ? 19.377 12.429 -2.824 1.00 21.83 280 ILE A N 1
ATOM 726 C CA . ILE A 1 100 ? 20.671 12.431 -3.470 1.00 21.24 280 ILE A CA 1
ATOM 727 C C . ILE A 1 100 ? 21.061 13.860 -3.845 1.00 23.53 280 ILE A C 1
ATOM 728 O O . ILE A 1 100 ? 22.206 14.271 -3.662 1.00 23.91 280 ILE A O 1
ATOM 733 N N . ARG A 1 101 ? 20.111 14.626 -4.366 1.00 24.17 281 ARG A N 1
ATOM 734 C CA . ARG A 1 101 ? 20.419 16.000 -4.740 1.00 26.87 281 ARG A CA 1
ATOM 735 C C . ARG A 1 101 ? 20.904 16.787 -3.537 1.00 26.54 281 ARG A C 1
ATOM 736 O O . ARG A 1 101 ? 21.876 17.533 -3.617 1.00 26.68 281 ARG A O 1
ATOM 744 N N . HIS A 1 102 ? 20.235 16.609 -2.408 1.00 27.95 282 HIS A N 1
ATOM 745 C CA . HIS A 1 102 ? 20.618 17.342 -1.219 1.00 28.78 282 HIS A CA 1
ATOM 746 C C . HIS A 1 102 ? 21.880 16.872 -0.523 1.00 27.68 282 HIS A C 1
ATOM 747 O O . HIS A 1 102 ? 22.325 17.485 0.437 1.00 29.95 282 HIS A O 1
ATOM 754 N N . CYS A 1 103 ? 22.464 15.788 -1.006 1.00 26.64 283 CYS A N 1
ATOM 755 C CA . CYS A 1 103 ? 23.705 15.313 -0.429 1.00 25.22 283 CYS A CA 1
ATOM 756 C C . CYS A 1 103 ? 24.800 16.144 -1.081 1.00 26.47 283 CYS A C 1
ATOM 757 O O . CYS A 1 103 ? 25.980 15.932 -0.823 1.00 26.77 283 CYS A O 1
ATOM 760 N N . ASN A 1 104 ? 24.388 17.094 -1.919 1.00 28.11 284 ASN A N 1
ATOM 761 C CA . ASN A 1 104 ? 25.302 17.962 -2.661 1.00 28.32 284 ASN A CA 1
ATOM 762 C C . ASN A 1 104 ? 26.428 17.113 -3.229 1.00 29.32 284 ASN A C 1
ATOM 763 O O . ASN A 1 104 ? 26.179 16.068 -3.821 1.00 30.17 284 ASN A O 1
ATOM 765 N N . GLY A 1 105 ? 27.667 17.550 -3.059 1.00 30.14 285 GLY A N 1
ATOM 766 C CA . GLY A 1 105 ? 28.767 16.752 -3.563 1.00 31.44 285 GLY A CA 1
ATOM 767 C C . GLY A 1 105 ? 29.448 15.990 -2.444 1.00 30.36 285 GLY A C 1
ATOM 768 O O . GLY A 1 105 ? 30.622 15.637 -2.559 1.00 32.68 285 GLY A O 1
ATOM 769 N N . LYS A 1 106 ? 28.725 15.713 -1.364 1.00 27.03 286 LYS A N 1
ATOM 770 C CA . LYS A 1 106 ? 29.362 15.015 -0.265 1.00 27.55 286 LYS A CA 1
ATOM 771 C C . LYS A 1 106 ? 29.170 13.510 -0.153 1.00 26.47 286 LYS A C 1
ATOM 772 O O . LYS A 1 106 ? 29.438 12.922 0.895 1.00 25.08 286 LYS A O 1
ATOM 778 N N . LEU A 1 107 ? 28.703 12.883 -1.220 1.00 27.28 287 LEU A N 1
ATOM 779 C CA . LEU A 1 107 ? 28.569 11.440 -1.206 1.00 28.53 287 LEU A CA 1
ATOM 780 C C . LEU A 1 107 ? 29.878 10.962 -1.788 1.00 30.04 287 LEU A C 1
ATOM 781 O O . LEU A 1 107 ? 30.027 10.875 -3.003 1.00 33.26 287 LEU A O 1
ATOM 786 N N . GLY A 1 108 ? 30.840 10.679 -0.920 1.00 31.36 288 GLY A N 1
ATOM 787 C CA . GLY A 1 108 ? 32.135 10.240 -1.400 1.00 32.58 288 GLY A CA 1
ATOM 788 C C . GLY A 1 108 ? 32.778 11.316 -2.253 1.00 34.00 288 GLY A C 1
ATOM 789 O O . GLY A 1 108 ? 32.700 12.503 -1.942 1.00 36.26 288 GLY A O 1
ATOM 790 N N . SER A 1 109 ? 33.415 10.898 -3.337 1.00 33.85 289 SER A N 1
ATOM 791 C CA . SER A 1 109 ? 34.077 11.824 -4.252 1.00 34.88 289 SER A CA 1
ATOM 792 C C . SER A 1 109 ? 33.161 11.962 -5.464 1.00 32.82 289 SER A C 1
ATOM 793 O O . SER A 1 109 ? 33.535 12.506 -6.501 1.00 34.02 289 SER A O 1
ATOM 796 N N . TYR A 1 110 ? 31.940 11.473 -5.292 1.00 31.66 290 TYR A N 1
ATOM 797 C CA . TYR A 1 110 ? 30.951 11.430 -6.353 1.00 27.63 290 TYR A CA 1
ATOM 798 C C . TYR A 1 110 ? 30.178 12.672 -6.715 1.00 24.68 290 TYR A C 1
ATOM 799 O O . TYR A 1 110 ? 29.749 13.436 -5.858 1.00 27.29 290 TYR A O 1
ATOM 808 N N . LYS A 1 111 ? 29.995 12.850 -8.015 1.00 24.30 291 LYS A N 1
ATOM 809 C CA . LYS A 1 111 ? 29.203 13.957 -8.532 1.00 25.42 291 LYS A CA 1
ATOM 810 C C . LYS A 1 111 ? 28.023 13.228 -9.144 1.00 23.55 291 LYS A C 1
ATOM 811 O O . LYS A 1 111 ? 28.088 12.790 -10.285 1.00 24.68 291 LYS A O 1
ATOM 817 N N . ILE A 1 112 ? 26.958 13.066 -8.376 1.00 23.45 292 ILE A N 1
ATOM 818 C CA . ILE A 1 112 ? 25.786 12.373 -8.886 1.00 25.88 292 ILE A CA 1
ATOM 819 C C . ILE A 1 112 ? 25.044 13.319 -9.825 1.00 25.46 292 ILE A C 1
ATOM 820 O O . ILE A 1 112 ? 24.552 14.366 -9.410 1.00 22.74 292 ILE A O 1
ATOM 825 N N . ASN A 1 113 ? 24.967 12.935 -11.092 1.00 25.52 293 ASN A N 1
ATOM 826 C CA . ASN A 1 113 ? 24.313 13.756 -12.099 1.00 27.31 293 ASN A CA 1
ATOM 827 C C . ASN A 1 113 ? 23.217 12.974 -12.802 1.00 27.73 293 ASN A C 1
ATOM 828 O O . ASN A 1 113 ? 22.577 13.478 -13.728 1.00 30.09 293 ASN A O 1
ATOM 833 N N . GLY A 1 114 ? 23.011 11.737 -12.373 1.00 23.53 294 GLY A N 1
ATOM 834 C CA . GLY A 1 114 ? 21.993 10.927 -13.001 1.00 23.27 294 GLY A CA 1
ATOM 835 C C . GLY A 1 114 ? 21.806 9.604 -12.304 1.00 21.38 294 GLY A C 1
ATOM 836 O O . GLY A 1 114 ? 22.558 9.248 -11.395 1.00 20.83 294 GLY A O 1
ATOM 837 N N . ARG A 1 115 ? 20.789 8.875 -12.738 1.00 21.93 295 ARG A N 1
ATOM 838 C CA . ARG A 1 115 ? 20.484 7.578 -12.165 1.00 20.44 295 ARG A CA 1
ATOM 839 C C . ARG A 1 115 ? 19.799 6.711 -13.211 1.00 21.95 295 ARG A C 1
ATOM 840 O O . ARG A 1 115 ? 19.465 7.180 -14.304 1.00 21.07 295 ARG A O 1
ATOM 848 N N . THR A 1 116 ? 19.617 5.440 -12.878 1.00 16.50 296 THR A N 1
ATOM 849 C CA . THR A 1 116 ? 18.939 4.522 -13.765 1.00 19.74 296 THR A CA 1
ATOM 850 C C . THR A 1 116 ? 17.453 4.741 -13.543 1.00 18.12 296 THR A C 1
ATOM 851 O O . THR A 1 116 ? 17.055 5.474 -12.633 1.00 16.91 296 THR A O 1
ATOM 855 N N . LYS A 1 117 ? 16.640 4.096 -14.375 1.00 20.11 297 LYS A N 1
ATOM 856 C CA . LYS A 1 117 ? 15.208 4.116 -14.159 1.00 21.28 297 LYS A CA 1
ATOM 857 C C . LYS A 1 117 ? 15.117 3.248 -12.911 1.00 18.94 297 LYS A C 1
ATOM 858 O O . LYS A 1 117 ? 16.091 2.599 -12.527 1.00 18.75 297 LYS A O 1
ATOM 864 N N . ALA A 1 118 ? 13.951 3.221 -12.288 1.00 19.38 298 ALA A N 1
ATOM 865 C CA . ALA A 1 118 ? 13.778 2.407 -11.106 1.00 17.12 298 ALA A CA 1
ATOM 866 C C . ALA A 1 118 ? 13.699 0.969 -11.558 1.00 16.21 298 ALA A C 1
ATOM 867 O O . ALA A 1 118 ? 13.061 0.659 -12.566 1.00 13.36 298 ALA A O 1
ATOM 869 N N . MET A 1 119 ? 14.395 0.097 -10.847 1.00 14.05 299 MET A N 1
ATOM 870 C CA . MET A 1 119 ? 14.336 -1.313 -11.157 1.00 16.06 299 MET A CA 1
ATOM 871 C C . MET A 1 119 ? 13.350 -1.862 -10.157 1.00 16.29 299 MET A C 1
ATOM 872 O O . MET A 1 119 ? 13.671 -2.004 -8.981 1.00 20.61 299 MET A O 1
ATOM 877 N N . VAL A 1 120 ? 12.131 -2.127 -10.600 1.00 17.00 300 VAL A N 1
ATOM 878 C CA . VAL A 1 120 ? 11.156 -2.678 -9.686 1.00 15.91 300 VAL A CA 1
ATOM 879 C C . VAL A 1 120 ? 11.465 -4.154 -9.689 1.00 17.14 300 VAL A C 1
ATOM 880 O O . VAL A 1 120 ? 11.347 -4.830 -10.711 1.00 19.96 300 VAL A O 1
ATOM 884 N N . ALA A 1 121 ? 11.895 -4.657 -8.543 1.00 16.06 301 ALA A N 1
ATOM 885 C CA . ALA A 1 121 ? 12.253 -6.060 -8.467 1.00 15.97 301 ALA A CA 1
ATOM 886 C C . ALA A 1 121 ? 11.321 -6.854 -7.601 1.00 14.32 301 ALA A C 1
ATOM 887 O O . ALA A 1 121 ? 10.673 -6.347 -6.684 1.00 17.09 301 ALA A O 1
ATOM 889 N N . CYS A 1 122 ? 11.253 -8.128 -7.905 1.00 17.87 302 CYS A N 1
ATOM 890 C CA . CYS A 1 122 ? 10.406 -9.001 -7.150 1.00 18.12 302 CYS A CA 1
ATOM 891 C C . CYS A 1 122 ? 10.986 -10.379 -7.127 1.00 17.19 302 CYS A C 1
ATOM 892 O O . CYS A 1 122 ? 11.256 -10.959 -8.168 1.00 18.95 302 CYS A O 1
ATOM 895 N N . TYR A 1 123 ? 11.213 -10.892 -5.929 1.00 18.28 303 TYR A N 1
ATOM 896 C CA . TYR A 1 123 ? 11.669 -12.257 -5.800 1.00 18.07 303 TYR A CA 1
ATOM 897 C C . TYR A 1 123 ? 10.357 -12.966 -5.535 1.00 19.68 303 TYR A C 1
ATOM 898 O O . TYR A 1 123 ? 9.787 -12.833 -4.456 1.00 21.81 303 TYR A O 1
ATOM 907 N N . PRO A 1 124 ? 9.840 -13.696 -6.535 1.00 22.01 304 PRO A N 1
ATOM 908 C CA . PRO A 1 124 ? 8.578 -14.428 -6.423 1.00 21.64 304 PRO A CA 1
ATOM 909 C C . PRO A 1 124 ? 8.316 -15.062 -5.059 1.00 22.14 304 PRO A C 1
ATOM 910 O O . PRO A 1 124 ? 7.171 -15.341 -4.713 1.00 26.69 304 PRO A O 1
ATOM 914 N N . GLY A 1 125 ? 9.373 -15.285 -4.285 1.00 21.94 305 GLY A N 1
ATOM 915 C CA . GLY A 1 125 ? 9.203 -15.862 -2.965 1.00 19.96 305 GLY A CA 1
ATOM 916 C C . GLY A 1 125 ? 9.322 -17.367 -2.952 1.00 20.51 305 GLY A C 1
ATOM 917 O O . GLY A 1 125 ? 8.878 -18.025 -2.013 1.00 22.71 305 GLY A O 1
ATOM 918 N N . ASN A 1 126 ? 9.938 -17.916 -3.988 1.00 20.33 306 ASN A N 1
ATOM 919 C CA . ASN A 1 126 ? 10.098 -19.359 -4.085 1.00 20.23 306 ASN A CA 1
ATOM 920 C C . ASN A 1 126 ? 11.504 -19.788 -3.739 1.00 19.73 306 ASN A C 1
ATOM 921 O O . ASN A 1 126 ? 12.004 -20.773 -4.253 1.00 23.61 306 ASN A O 1
ATOM 926 N N . GLY A 1 127 ? 12.146 -19.039 -2.857 1.00 20.38 307 GLY A N 1
ATOM 927 C CA . GLY A 1 127 ? 13.491 -19.388 -2.459 1.00 21.49 307 GLY A CA 1
ATOM 928 C C . GLY A 1 127 ? 14.521 -18.748 -3.356 1.00 22.08 307 GLY A C 1
ATOM 929 O O . GLY A 1 127 ? 15.706 -19.055 -3.261 1.00 23.94 307 GLY A O 1
ATOM 930 N N . THR A 1 128 ? 14.083 -17.862 -4.241 1.00 20.13 308 THR A N 1
ATOM 931 C CA . THR A 1 128 ? 15.037 -17.208 -5.114 1.00 21.05 308 THR A CA 1
ATOM 932 C C . THR A 1 128 ? 15.699 -16.081 -4.343 1.00 17.59 308 THR A C 1
ATOM 933 O O . THR A 1 128 ? 15.152 -15.571 -3.364 1.00 17.33 308 THR A O 1
ATOM 937 N N . GLY A 1 129 ? 16.895 -15.717 -4.772 1.00 15.45 309 GLY A N 1
ATOM 938 C CA . GLY A 1 129 ? 17.600 -14.635 -4.130 1.00 14.95 309 GLY A CA 1
ATOM 939 C C . GLY A 1 129 ? 18.555 -14.050 -5.130 1.00 13.07 309 GLY A C 1
ATOM 940 O O . GLY A 1 129 ? 18.327 -14.123 -6.335 1.00 14.81 309 GLY A O 1
ATOM 941 N N . TYR A 1 130 ? 19.633 -13.466 -4.635 1.00 9.28 310 TYR A N 1
ATOM 942 C CA . TYR A 1 130 ? 20.631 -12.888 -5.512 1.00 15.27 310 TYR A CA 1
ATOM 943 C C . TYR A 1 130 ? 21.954 -13.271 -4.875 1.00 13.41 310 TYR A C 1
ATOM 944 O O . TYR A 1 130 ? 22.252 -12.857 -3.762 1.00 14.83 310 TYR A O 1
ATOM 953 N N . VAL A 1 131 ? 22.750 -14.081 -5.553 1.00 15.92 311 VAL A N 1
ATOM 954 C CA . VAL A 1 131 ? 24.008 -14.472 -4.961 1.00 12.45 311 VAL A CA 1
ATOM 955 C C . VAL A 1 131 ? 24.756 -13.214 -4.616 1.00 15.32 311 VAL A C 1
ATOM 956 O O . VAL A 1 131 ? 24.384 -12.111 -5.051 1.00 14.03 311 VAL A O 1
ATOM 960 N N . ARG A 1 132 ? 25.797 -13.382 -3.811 1.00 11.12 312 ARG A N 1
ATOM 961 C CA . ARG A 1 132 ? 26.630 -12.270 -3.398 1.00 14.40 312 ARG A CA 1
ATOM 962 C C . ARG A 1 132 ? 27.247 -11.630 -4.619 1.00 13.13 312 ARG A C 1
ATOM 963 O O . ARG A 1 132 ? 27.818 -12.301 -5.476 1.00 8.37 312 ARG A O 1
ATOM 971 N N . HIS A 1 133 ? 27.141 -10.314 -4.694 1.00 11.04 313 HIS A N 1
ATOM 972 C CA . HIS A 1 133 ? 27.659 -9.613 -5.844 1.00 13.55 313 HIS A CA 1
ATOM 973 C C . HIS A 1 133 ? 27.940 -8.173 -5.485 1.00 13.29 313 HIS A C 1
ATOM 974 O O . HIS A 1 133 ? 27.600 -7.707 -4.404 1.00 15.52 313 HIS A O 1
ATOM 981 N N . VAL A 1 134 ? 28.553 -7.468 -6.420 1.00 12.91 314 VAL A N 1
ATOM 982 C CA . VAL A 1 134 ? 28.825 -6.058 -6.246 1.00 12.28 314 VAL A CA 1
ATOM 983 C C . VAL A 1 134 ? 28.001 -5.463 -7.368 1.00 12.58 314 VAL A C 1
ATOM 984 O O . VAL A 1 134 ? 28.121 -5.892 -8.513 1.00 13.14 314 VAL A O 1
ATOM 988 N N . ASP A 1 135 ? 27.157 -4.492 -7.057 1.00 10.51 315 ASP A N 1
ATOM 989 C CA . ASP A 1 135 ? 26.351 -3.893 -8.098 1.00 13.48 315 ASP A CA 1
ATOM 990 C C . ASP A 1 135 ? 27.219 -3.364 -9.221 1.00 11.40 315 ASP A C 1
ATOM 991 O O . ASP A 1 135 ? 26.948 -3.603 -10.398 1.00 12.80 315 ASP A O 1
ATOM 996 N N . ASN A 1 136 ? 28.273 -2.641 -8.856 1.00 13.79 316 ASN A N 1
ATOM 997 C CA . ASN A 1 136 ? 29.180 -2.073 -9.844 1.00 17.01 316 ASN A CA 1
ATOM 998 C C . ASN A 1 136 ? 30.640 -2.405 -9.542 1.00 15.69 316 ASN A C 1
ATOM 999 O O . ASN A 1 136 ? 31.357 -1.581 -8.996 1.00 16.22 316 ASN A O 1
ATOM 1004 N N . PRO A 1 137 ? 31.096 -3.620 -9.897 1.00 17.65 317 PRO A N 1
ATOM 1005 C CA . PRO A 1 137 ? 32.479 -4.055 -9.655 1.00 19.88 317 PRO A CA 1
ATOM 1006 C C . PRO A 1 137 ? 33.502 -3.547 -10.669 1.00 23.66 317 PRO A C 1
ATOM 1007 O O . PRO A 1 137 ? 34.694 -3.456 -10.374 1.00 27.20 317 PRO A O 1
ATOM 1011 N N . ASN A 1 138 ? 33.033 -3.214 -11.863 1.00 26.00 318 ASN A N 1
ATOM 1012 C CA . ASN A 1 138 ? 33.913 -2.773 -12.934 1.00 29.14 318 ASN A CA 1
ATOM 1013 C C . ASN A 1 138 ? 33.958 -1.270 -13.220 1.00 30.73 318 ASN A C 1
ATOM 1014 O O . ASN A 1 138 ? 34.762 -0.817 -14.036 1.00 33.30 318 ASN A O 1
ATOM 1019 N N . GLY A 1 139 ? 33.107 -0.494 -12.563 1.00 28.24 319 GLY A N 1
ATOM 1020 C CA . GLY A 1 139 ? 33.100 0.936 -12.814 1.00 25.62 319 GLY A CA 1
ATOM 1021 C C . GLY A 1 139 ? 32.160 1.301 -13.951 1.00 25.18 319 GLY A C 1
ATOM 1022 O O . GLY A 1 139 ? 32.566 1.931 -14.932 1.00 26.13 319 GLY A O 1
ATOM 1023 N N . ASP A 1 140 ? 30.899 0.899 -13.822 1.00 23.60 320 ASP A N 1
ATOM 1024 C CA . ASP A 1 140 ? 29.891 1.186 -14.833 1.00 21.02 320 ASP A CA 1
ATOM 1025 C C . ASP A 1 140 ? 29.230 2.524 -14.556 1.00 18.95 320 ASP A C 1
ATOM 1026 O O . ASP A 1 140 ? 28.277 2.907 -15.234 1.00 17.53 320 ASP A O 1
ATOM 1031 N N . GLY A 1 141 ? 29.734 3.226 -13.546 1.00 17.45 321 GLY A N 1
ATOM 1032 C CA . GLY A 1 141 ? 29.199 4.538 -13.211 1.00 19.66 321 GLY A CA 1
ATOM 1033 C C . GLY A 1 141 ? 28.329 4.576 -11.974 1.00 19.29 321 GLY A C 1
ATOM 1034 O O . GLY A 1 141 ? 28.107 5.641 -11.400 1.00 16.49 321 GLY A O 1
ATOM 1035 N N . ARG A 1 1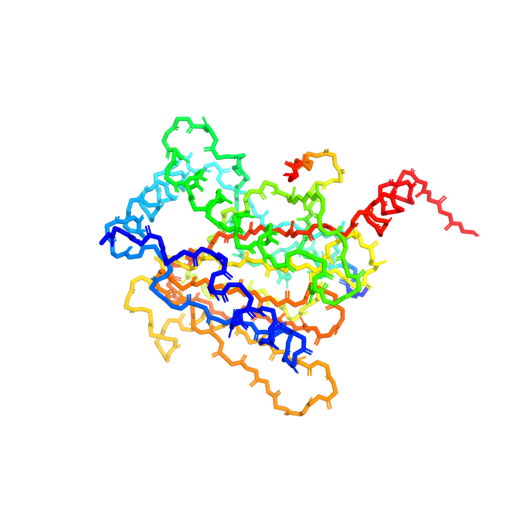42 ? 27.831 3.414 -11.561 1.00 15.93 322 ARG A N 1
ATOM 1036 C CA . ARG A 1 142 ? 26.984 3.336 -10.383 1.00 17.13 322 ARG A CA 1
ATOM 1037 C C . ARG A 1 142 ? 27.794 3.533 -9.115 1.00 18.07 322 ARG A C 1
ATOM 1038 O O . ARG A 1 142 ? 28.673 2.733 -8.790 1.00 16.83 322 ARG A O 1
ATOM 1046 N N . CYS A 1 143 ? 27.481 4.599 -8.392 1.00 13.93 323 CYS A N 1
ATOM 1047 C CA . CYS A 1 143 ? 28.187 4.895 -7.168 1.00 15.05 323 CYS A CA 1
ATOM 1048 C C . CYS A 1 143 ? 27.302 4.629 -5.974 1.00 15.54 323 CYS A C 1
ATOM 1049 O O . CYS A 1 143 ? 27.765 4.174 -4.930 1.00 16.65 323 CYS A O 1
ATOM 1052 N N . VAL A 1 144 ? 26.016 4.920 -6.122 1.00 17.00 324 VAL A N 1
ATOM 1053 C CA . VAL A 1 144 ? 25.085 4.691 -5.032 1.00 17.60 324 VAL A CA 1
ATOM 1054 C C . VAL A 1 144 ? 23.921 3.812 -5.438 1.00 18.34 324 VAL A C 1
ATOM 1055 O O . VAL A 1 144 ? 23.283 4.024 -6.464 1.00 18.88 324 VAL A O 1
ATOM 1059 N N . THR A 1 145 ? 23.663 2.805 -4.623 1.00 13.46 325 THR A N 1
ATOM 1060 C CA . THR A 1 145 ? 22.548 1.943 -4.872 1.00 12.64 325 THR A CA 1
ATOM 1061 C C . THR A 1 145 ? 21.510 2.426 -3.907 1.00 10.09 325 THR A C 1
ATOM 1062 O O . THR A 1 145 ? 21.788 2.611 -2.731 1.00 13.11 325 THR A O 1
ATOM 1066 N N . CYS A 1 146 ? 20.301 2.630 -4.398 1.00 12.73 326 CYS A N 1
ATOM 1067 C CA . CYS A 1 146 ? 19.242 3.083 -3.531 1.00 11.91 326 CYS A CA 1
ATOM 1068 C C . CYS A 1 146 ? 18.119 2.089 -3.684 1.00 13.06 326 CYS A C 1
ATOM 1069 O O . CYS A 1 146 ? 17.669 1.809 -4.789 1.00 12.96 326 CYS A O 1
ATOM 1072 N N . ILE A 1 147 ? 17.678 1.534 -2.572 1.00 13.24 327 ILE A N 1
ATOM 1073 C CA . ILE A 1 147 ? 16.623 0.555 -2.635 1.00 10.95 327 ILE A CA 1
ATOM 1074 C C . ILE A 1 147 ? 15.490 0.925 -1.714 1.00 13.33 327 ILE A C 1
ATOM 1075 O O . ILE A 1 147 ? 15.698 1.411 -0.600 1.00 15.97 327 ILE A O 1
ATOM 1080 N N . TYR A 1 148 ? 14.281 0.710 -2.203 1.00 16.01 328 TYR A 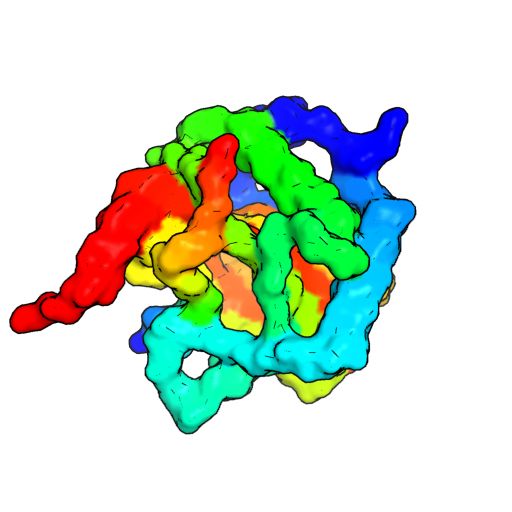N 1
ATOM 1081 C CA . TYR A 1 148 ? 13.087 0.976 -1.430 1.00 13.96 328 TYR A CA 1
ATOM 1082 C C . TYR A 1 148 ? 12.366 -0.364 -1.294 1.00 14.95 328 TYR A C 1
ATOM 1083 O O . TYR A 1 148 ? 12.010 -0.999 -2.279 1.00 11.45 328 TYR A O 1
ATOM 1092 N N . TYR A 1 149 ? 12.147 -0.795 -0.064 1.00 15.43 329 TYR A N 1
ATOM 1093 C CA . TYR A 1 149 ? 11.480 -2.067 0.151 1.00 16.78 329 TYR A CA 1
ATOM 1094 C C . TYR A 1 149 ? 9.981 -1.868 0.321 1.00 15.30 329 TYR A C 1
ATOM 1095 O O . TYR A 1 149 ? 9.539 -0.825 0.775 1.00 18.58 329 TYR A O 1
ATOM 1104 N N . LEU A 1 150 ? 9.196 -2.860 -0.084 1.00 17.62 330 LEU A N 1
ATOM 1105 C CA . LEU A 1 150 ? 7.734 -2.741 -0.033 1.00 20.85 330 LEU A CA 1
ATOM 1106 C C . LEU A 1 150 ? 7.119 -3.913 0.696 1.00 21.32 330 LEU A C 1
ATOM 1107 O O . LEU A 1 150 ? 5.936 -4.193 0.544 1.00 24.78 330 LEU A O 1
ATOM 1112 N N . ASN A 1 151 ? 7.914 -4.585 1.503 1.00 20.21 331 ASN A N 1
ATOM 1113 C CA . ASN A 1 151 ? 7.435 -5.774 2.164 1.00 22.35 331 ASN A CA 1
ATOM 1114 C C . ASN A 1 151 ? 6.896 -5.620 3.563 1.00 25.00 331 ASN A C 1
ATOM 1115 O O . ASN A 1 151 ? 7.635 -5.581 4.543 1.00 25.67 331 ASN A O 1
ATOM 1120 N N . LYS A 1 152 ? 5.572 -5.534 3.622 1.00 29.65 332 LYS A N 1
ATOM 1121 C CA . LYS A 1 152 ? 4.836 -5.396 4.864 1.00 30.44 332 LYS A CA 1
ATOM 1122 C C . LYS A 1 152 ? 5.152 -6.537 5.807 1.00 31.61 332 LYS A C 1
ATOM 1123 O O . LYS A 1 152 ? 5.258 -7.690 5.388 1.00 30.61 332 LYS A O 1
ATOM 1129 N N . ASP A 1 153 ? 5.299 -6.207 7.085 1.00 33.17 333 ASP A N 1
ATOM 1130 C CA . ASP A 1 153 ? 5.550 -7.212 8.105 1.00 32.92 333 ASP A CA 1
ATOM 1131 C C . ASP A 1 153 ? 6.488 -8.307 7.628 1.00 32.28 333 ASP A C 1
ATOM 1132 O O . ASP A 1 153 ? 6.210 -9.496 7.818 1.00 33.38 333 ASP A O 1
ATOM 1137 N N . TRP A 1 154 ? 7.593 -7.924 7.004 1.00 30.09 334 TRP A N 1
ATOM 1138 C CA . TRP A 1 154 ? 8.522 -8.927 6.521 1.00 26.57 334 TRP A CA 1
ATOM 1139 C C . TRP A 1 154 ? 9.367 -9.478 7.648 1.00 26.36 334 TRP A C 1
ATOM 1140 O O . TRP A 1 154 ? 10.077 -8.742 8.328 1.00 27.21 334 TRP A O 1
ATOM 1151 N N . ASP A 1 155 ? 9.285 -10.788 7.837 1.00 26.35 335 ASP A N 1
ATOM 1152 C CA . ASP A 1 155 ? 10.038 -11.456 8.890 1.00 26.97 335 ASP A CA 1
ATOM 1153 C C . ASP A 1 155 ? 10.985 -12.423 8.216 1.00 25.44 335 ASP A C 1
ATOM 1154 O O . ASP A 1 155 ? 10.586 -13.520 7.832 1.00 24.41 335 ASP A O 1
ATOM 1159 N N . ALA A 1 156 ? 12.241 -12.010 8.082 1.00 23.33 336 ALA A N 1
ATOM 1160 C CA . ALA A 1 156 ? 13.244 -12.825 7.414 1.00 22.37 336 ALA A CA 1
ATOM 1161 C C . ALA A 1 156 ? 13.463 -14.179 8.070 1.00 24.43 336 ALA A C 1
ATOM 1162 O O . ALA A 1 156 ? 13.871 -15.138 7.414 1.00 20.47 336 ALA A O 1
ATOM 1164 N N . LYS A 1 157 ? 13.206 -14.250 9.368 1.00 23.78 337 LYS A N 1
ATOM 1165 C CA . LYS A 1 157 ? 13.366 -15.495 10.085 1.00 25.09 337 LYS A CA 1
ATOM 1166 C C . LYS A 1 157 ? 12.429 -16.487 9.430 1.00 22.91 337 LYS A C 1
ATOM 1167 O O . LYS A 1 157 ? 12.684 -17.688 9.418 1.00 24.92 337 LYS A O 1
ATOM 1173 N N . VAL A 1 158 ? 11.348 -15.963 8.863 1.00 22.81 338 VAL A N 1
ATOM 1174 C CA . VAL A 1 158 ? 10.358 -16.795 8.205 1.00 21.62 338 VAL A CA 1
ATOM 1175 C C . VAL A 1 158 ? 10.461 -16.783 6.682 1.00 20.98 338 VAL A C 1
ATOM 1176 O O . VAL A 1 158 ? 10.539 -17.830 6.040 1.00 22.77 338 VAL A O 1
ATOM 1180 N N . SER A 1 159 ? 10.477 -15.590 6.112 1.00 22.50 339 SER A N 1
ATOM 1181 C CA . SER A 1 159 ? 10.520 -15.433 4.667 1.00 22.65 339 SER A CA 1
ATOM 1182 C C . SER A 1 159 ? 11.895 -15.161 4.076 1.00 20.10 339 SER A C 1
ATOM 1183 O O . SER A 1 159 ? 12.006 -14.934 2.879 1.00 20.98 339 SER A O 1
ATOM 1186 N N . GLY A 1 160 ? 12.932 -15.181 4.908 1.00 19.43 340 GLY A N 1
ATOM 1187 C CA . GLY A 1 160 ? 14.280 -14.918 4.427 1.00 18.06 340 GLY A CA 1
ATOM 1188 C C . GLY A 1 160 ? 14.328 -13.563 3.752 1.00 19.69 340 GLY A C 1
ATOM 1189 O O . GLY A 1 160 ? 13.889 -12.561 4.311 1.00 17.53 340 GLY A O 1
ATOM 1190 N N . GLY A 1 161 ? 14.880 -13.533 2.545 1.00 19.15 341 GLY A N 1
ATOM 1191 C CA . GLY A 1 161 ? 14.937 -12.300 1.788 1.00 16.13 341 GLY A CA 1
ATOM 1192 C C . GLY A 1 161 ? 15.823 -11.213 2.347 1.00 16.57 341 GLY A C 1
ATOM 1193 O O . GLY A 1 161 ? 15.749 -10.069 1.915 1.00 18.08 341 GLY A O 1
ATOM 1194 N N . ILE A 1 162 ? 16.667 -11.562 3.304 1.00 15.41 342 ILE A N 1
ATOM 1195 C CA . ILE A 1 162 ? 17.557 -10.583 3.878 1.00 17.24 342 ILE A CA 1
ATOM 1196 C C . ILE A 1 162 ? 18.557 -10.101 2.845 1.00 17.01 342 ILE A C 1
ATOM 1197 O O . ILE A 1 162 ? 19.098 -10.880 2.061 1.00 14.36 342 ILE A O 1
ATOM 1202 N N . LEU A 1 163 ? 18.780 -8.797 2.822 1.00 17.79 343 LEU A N 1
ATOM 1203 C CA . LEU A 1 163 ? 19.798 -8.267 1.951 1.00 16.05 343 LEU A CA 1
ATOM 1204 C C . LEU A 1 163 ? 21.009 -8.264 2.871 1.00 17.78 343 LEU A C 1
ATOM 1205 O O . LEU A 1 163 ? 21.049 -7.513 3.846 1.00 19.94 343 LEU A O 1
ATOM 1210 N N . ARG A 1 164 ? 21.975 -9.127 2.597 1.00 14.16 344 ARG A N 1
ATOM 1211 C CA . ARG A 1 164 ? 23.165 -9.162 3.417 1.00 16.45 344 ARG A CA 1
ATOM 1212 C C . ARG A 1 164 ? 24.253 -8.396 2.691 1.00 15.12 344 ARG A C 1
ATOM 1213 O O . ARG A 1 164 ? 24.574 -8.692 1.547 1.00 16.75 344 ARG A O 1
ATOM 1221 N N . ILE A 1 165 ? 24.795 -7.385 3.356 1.00 17.95 345 ILE A N 1
ATOM 1222 C CA . ILE A 1 165 ? 25.847 -6.562 2.777 1.00 14.50 345 ILE A CA 1
ATOM 1223 C C . ILE A 1 165 ? 27.129 -6.832 3.536 1.00 15.81 345 ILE A C 1
ATOM 1224 O O . ILE A 1 165 ? 27.136 -6.898 4.766 1.00 15.49 345 ILE A O 1
ATOM 1229 N N . PHE A 1 166 ? 28.218 -6.988 2.800 1.00 14.71 346 PHE A N 1
ATOM 1230 C CA . PHE A 1 166 ? 29.499 -7.254 3.418 1.00 15.11 346 PHE A CA 1
ATOM 1231 C C . PHE A 1 166 ? 30.414 -6.079 3.177 1.00 15.92 346 PHE A C 1
ATOM 1232 O O . PHE A 1 166 ? 31.229 -6.097 2.259 1.00 19.17 346 PHE A O 1
ATOM 1240 N N . PRO A 1 167 ? 30.277 -5.034 3.999 1.00 17.96 347 PRO A N 1
ATOM 1241 C CA . PRO A 1 167 ? 31.083 -3.819 3.903 1.00 21.08 347 PRO A CA 1
ATOM 1242 C C . PRO A 1 167 ? 32.528 -4.244 3.757 1.00 22.06 347 PRO A C 1
ATOM 1243 O O . PRO A 1 167 ? 33.035 -5.033 4.552 1.00 19.86 347 PRO A O 1
ATOM 1247 N N . GLU A 1 168 ? 33.186 -3.729 2.729 1.00 25.96 348 GLU A N 1
ATOM 1248 C CA . GLU A 1 168 ? 34.573 -4.080 2.475 1.00 28.06 348 GLU A CA 1
ATOM 1249 C C . GLU A 1 168 ? 35.485 -3.818 3.670 1.00 29.10 348 GLU A C 1
ATOM 1250 O O . GLU A 1 168 ? 35.365 -2.799 4.363 1.00 26.34 348 GLU A O 1
ATOM 1256 N N . GLY A 1 169 ? 36.391 -4.765 3.904 1.00 29.96 349 GLY A N 1
ATOM 1257 C CA . GLY A 1 169 ? 37.346 -4.646 4.989 1.00 34.45 349 GLY A CA 1
ATOM 1258 C C . GLY A 1 169 ? 36.871 -5.129 6.347 1.00 37.25 349 GLY A C 1
ATOM 1259 O O . GLY A 1 169 ? 37.668 -5.245 7.281 1.00 39.67 349 GLY A O 1
ATOM 1260 N N . LYS A 1 170 ? 35.584 -5.424 6.474 1.00 36.58 350 LYS A N 1
ATOM 1261 C CA . LYS A 1 170 ? 35.067 -5.883 7.752 1.00 35.79 350 LYS A CA 1
ATOM 1262 C C . LYS A 1 170 ? 34.774 -7.381 7.707 1.00 34.26 350 LYS A C 1
ATOM 1263 O O . LYS A 1 170 ? 34.639 -7.964 6.636 1.00 34.63 350 LYS A O 1
ATOM 1269 N N . ALA A 1 171 ? 34.696 -8.003 8.875 1.00 33.87 351 ALA A N 1
ATOM 1270 C CA . ALA A 1 171 ? 34.394 -9.422 8.953 1.00 36.12 351 ALA A CA 1
ATOM 1271 C C . ALA A 1 171 ? 32.965 -9.560 9.467 1.00 35.46 351 ALA A C 1
ATOM 1272 O O . ALA A 1 171 ? 32.497 -10.660 9.763 1.00 38.02 351 ALA A O 1
ATOM 1274 N N . GLN A 1 172 ? 32.289 -8.424 9.584 1.00 34.89 352 GLN A N 1
ATOM 1275 C CA . GLN A 1 172 ? 30.899 -8.389 10.021 1.00 35.36 352 GLN A CA 1
ATOM 1276 C C . GLN A 1 172 ? 30.070 -7.863 8.861 1.00 31.97 352 GLN A C 1
ATOM 1277 O O . GLN A 1 172 ? 30.434 -6.885 8.214 1.00 30.19 352 GLN A O 1
ATOM 1283 N N . PHE A 1 173 ? 28.956 -8.528 8.606 1.00 29.77 353 PHE A N 1
ATOM 1284 C CA . PHE A 1 173 ? 28.072 -8.156 7.521 1.00 27.29 353 PHE A CA 1
ATOM 1285 C C . PHE A 1 173 ? 26.808 -7.544 8.078 1.00 25.19 353 PHE A C 1
ATOM 1286 O O . PHE A 1 173 ? 26.433 -7.821 9.209 1.00 24.89 353 PHE A O 1
ATOM 1294 N N . ALA A 1 174 ? 26.152 -6.708 7.285 1.00 24.19 354 ALA A N 1
ATOM 1295 C CA . ALA A 1 174 ? 24.917 -6.085 7.729 1.00 23.96 354 ALA A CA 1
ATOM 1296 C C . ALA A 1 174 ? 23.713 -6.826 7.140 1.00 24.18 354 ALA A C 1
ATOM 1297 O O . ALA A 1 174 ? 23.692 -7.151 5.952 1.00 25.36 354 ALA A O 1
ATOM 1299 N N . ASP A 1 175 ? 22.725 -7.120 7.978 1.00 22.23 355 ASP A N 1
ATOM 1300 C CA . ASP A 1 175 ? 21.528 -7.803 7.514 1.00 21.52 355 ASP A CA 1
ATOM 1301 C C . ASP A 1 175 ? 20.394 -6.815 7.414 1.00 21.32 355 ASP A C 1
ATOM 1302 O O . ASP A 1 175 ? 19.818 -6.418 8.422 1.00 26.08 355 ASP A O 1
ATOM 1307 N N . ILE A 1 176 ? 20.070 -6.419 6.190 1.00 21.67 356 ILE A N 1
ATOM 1308 C CA . ILE A 1 176 ? 19.006 -5.461 5.977 1.00 19.07 356 ILE A CA 1
ATOM 1309 C C . ILE A 1 176 ? 17.734 -6.190 5.597 1.00 19.58 356 ILE A C 1
ATOM 1310 O O . ILE A 1 176 ? 17.683 -6.870 4.578 1.00 19.60 356 ILE A O 1
ATOM 1315 N N . GLU A 1 177 ? 16.707 -6.056 6.426 1.00 20.71 357 GLU A N 1
ATOM 1316 C CA . GLU A 1 177 ? 15.433 -6.689 6.135 1.00 21.33 357 GLU A CA 1
ATOM 1317 C C . GLU A 1 177 ? 14.760 -5.888 5.048 1.00 19.45 357 GLU A C 1
ATOM 1318 O O . GLU A 1 177 ? 14.806 -4.658 5.048 1.00 21.10 357 GLU A O 1
ATOM 1324 N N . PRO A 1 178 ? 14.127 -6.575 4.100 1.00 19.39 358 PRO A N 1
ATOM 1325 C CA . PRO A 1 178 ? 13.438 -5.920 2.994 1.00 20.12 358 PRO A CA 1
ATOM 1326 C C . PRO A 1 178 ? 12.100 -5.383 3.486 1.00 20.51 358 PRO A C 1
ATOM 1327 O O . PRO A 1 178 ? 11.074 -5.575 2.849 1.00 22.05 358 PRO A O 1
ATOM 1331 N N . LYS A 1 179 ? 12.126 -4.696 4.620 1.00 21.94 359 LYS A N 1
ATOM 1332 C CA . LYS A 1 179 ? 10.906 -4.186 5.213 1.00 22.48 359 LYS A CA 1
ATOM 1333 C C . LYS A 1 179 ? 10.282 -2.973 4.550 1.00 22.30 359 LYS A C 1
ATOM 1334 O O . LYS A 1 179 ? 10.961 -2.062 4.063 1.00 22.69 359 LYS A O 1
ATOM 1340 N N . PHE A 1 180 ? 8.956 -2.993 4.559 1.00 19.07 360 PHE A N 1
ATOM 1341 C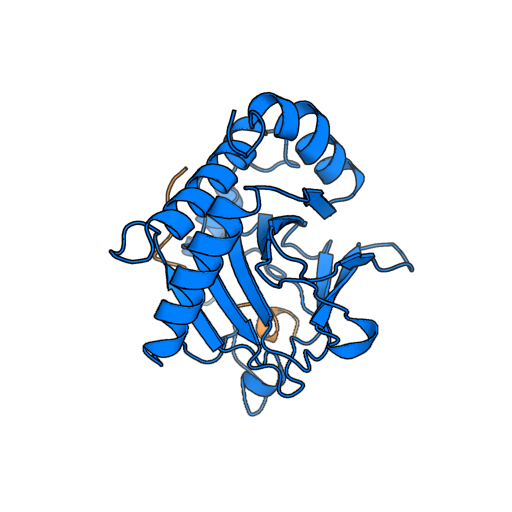 CA . PHE A 1 180 ? 8.113 -1.969 3.987 1.00 17.44 360 PHE A CA 1
ATOM 1342 C C . PHE A 1 180 ? 8.518 -0.536 4.304 1.00 18.60 360 PHE A C 1
ATOM 1343 O O . PHE A 1 180 ? 8.821 -0.194 5.444 1.00 18.90 360 PHE A O 1
ATOM 1351 N N . ASP A 1 181 ? 8.521 0.300 3.277 1.00 16.73 361 ASP A N 1
ATOM 1352 C CA . ASP A 1 181 ? 8.847 1.703 3.438 1.00 16.86 361 ASP A CA 1
ATOM 1353 C C . ASP A 1 181 ? 10.295 1.957 3.842 1.00 14.55 361 ASP A C 1
ATOM 1354 O O . ASP A 1 181 ? 10.659 3.067 4.221 1.00 16.43 361 ASP A O 1
ATOM 1359 N N . ARG A 1 182 ? 11.125 0.928 3.774 1.00 13.18 362 ARG A N 1
ATOM 1360 C CA . ARG A 1 182 ? 12.529 1.095 4.109 1.00 10.78 362 ARG A CA 1
ATOM 1361 C C . ARG A 1 182 ? 13.290 1.573 2.886 1.00 14.10 362 ARG A C 1
ATOM 1362 O O . ARG A 1 182 ? 13.122 1.050 1.788 1.00 13.82 362 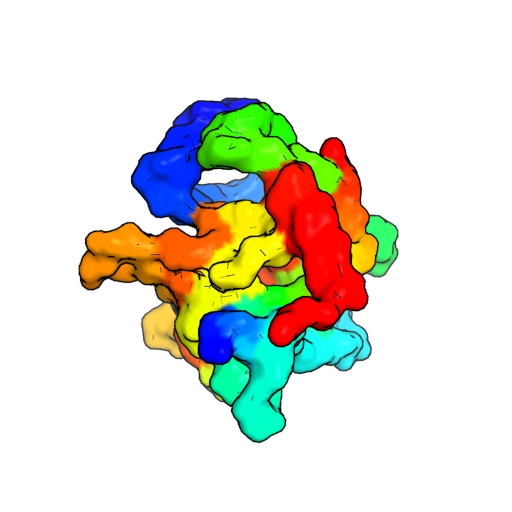ARG A O 1
ATOM 1370 N N . LEU A 1 183 ? 14.110 2.600 3.072 1.00 14.34 363 LEU A N 1
ATOM 1371 C CA . LEU A 1 183 ? 14.909 3.089 1.978 1.00 14.06 363 LEU A CA 1
ATOM 1372 C C . LEU A 1 183 ? 16.316 2.685 2.342 1.00 13.44 363 LEU A C 1
ATOM 1373 O O . LEU A 1 183 ? 16.734 2.824 3.490 1.00 13.68 363 LEU A O 1
ATOM 1378 N N . LEU A 1 184 ? 17.035 2.155 1.366 1.00 11.52 364 LEU A N 1
ATOM 1379 C CA . LEU A 1 184 ? 18.403 1.740 1.591 1.00 12.82 364 LEU A CA 1
ATOM 1380 C C . LEU A 1 184 ? 19.344 2.410 0.615 1.00 14.67 364 LEU A C 1
ATOM 1381 O O . LEU A 1 184 ? 19.037 2.553 -0.567 1.00 15.40 364 LEU A O 1
ATOM 1386 N N . PHE A 1 185 ? 20.493 2.816 1.134 1.00 14.18 365 PHE A N 1
ATOM 1387 C CA . PHE A 1 185 ? 21.533 3.459 0.359 1.00 15.54 365 PHE A CA 1
ATOM 1388 C C . PHE A 1 185 ? 22.832 2.760 0.702 1.00 12.86 365 PHE A C 1
ATOM 1389 O O . PHE A 1 185 ? 23.116 2.508 1.862 1.00 15.02 365 PHE A O 1
ATOM 1397 N N . PHE A 1 186 ? 23.628 2.466 -0.306 1.00 12.01 366 PHE A N 1
ATOM 1398 C CA . PHE A 1 186 ? 24.931 1.876 -0.082 1.00 13.65 366 PHE A CA 1
ATOM 1399 C C . PHE A 1 186 ? 25.754 2.026 -1.333 1.00 14.07 366 PHE A C 1
ATOM 1400 O O . PHE A 1 186 ? 25.221 2.036 -2.435 1.00 11.47 366 PHE A O 1
ATOM 1408 N N . TRP A 1 187 ? 27.059 2.180 -1.148 1.00 14.99 367 TRP A N 1
ATOM 1409 C CA . TRP A 1 187 ? 27.975 2.323 -2.263 1.00 13.75 367 TRP A CA 1
ATOM 1410 C C . TRP A 1 187 ? 27.768 1.143 -3.174 1.00 17.77 367 TRP A C 1
ATOM 1411 O O . TRP A 1 187 ? 27.770 -0.005 -2.718 1.00 18.46 367 TRP A O 1
ATOM 1422 N N . SER A 1 188 ? 27.603 1.425 -4.461 1.00 15.12 368 SER A N 1
ATOM 1423 C CA . SER A 1 188 ? 27.392 0.381 -5.445 1.00 16.18 368 SER A CA 1
ATOM 1424 C C . SER A 1 188 ? 28.664 -0.386 -5.781 1.00 16.44 368 SER A C 1
ATOM 1425 O O . SER A 1 188 ? 28.595 -1.535 -6.201 1.00 17.69 368 SER A O 1
ATOM 1428 N N . ASP A 1 189 ? 29.823 0.241 -5.597 1.00 19.44 369 ASP A N 1
ATOM 1429 C CA . ASP A 1 189 ? 31.084 -0.418 -5.930 1.00 19.98 369 ASP A CA 1
ATOM 1430 C C . ASP A 1 189 ? 31.495 -1.558 -5.006 1.00 18.86 369 ASP A C 1
ATOM 1431 O O . ASP A 1 189 ? 30.710 -2.042 -4.196 1.00 17.64 369 ASP A O 1
ATOM 1436 N N . ARG A 1 190 ? 32.747 -1.976 -5.140 1.00 19.36 370 ARG A N 1
ATOM 1437 C CA . ARG A 1 190 ? 33.299 -3.096 -4.385 1.00 14.53 370 ARG A CA 1
ATOM 1438 C C . ARG A 1 190 ? 33.244 -3.018 -2.890 1.00 15.59 370 ARG A C 1
ATOM 1439 O O . ARG A 1 190 ? 33.425 -4.027 -2.214 1.00 18.32 370 ARG A O 1
ATOM 1447 N N . ARG A 1 191 ? 32.989 -1.833 -2.358 1.00 11.65 371 ARG A N 1
ATOM 1448 C CA . ARG A 1 191 ? 32.921 -1.689 -0.920 1.00 14.39 371 ARG A CA 1
ATOM 1449 C C . ARG A 1 191 ? 31.754 -2.445 -0.315 1.00 14.28 371 ARG A C 1
ATOM 1450 O O . ARG A 1 191 ? 31.812 -2.856 0.846 1.00 11.11 371 ARG A O 1
ATOM 1458 N N . ASN A 1 192 ? 30.707 -2.644 -1.107 1.00 13.12 372 ASN A N 1
ATOM 1459 C CA . ASN A 1 192 ? 29.521 -3.309 -0.625 1.00 14.12 372 ASN A CA 1
ATOM 1460 C C . ASN A 1 192 ? 29.036 -4.554 -1.328 1.00 14.95 372 ASN A C 1
ATOM 1461 O O . ASN A 1 192 ? 28.018 -4.534 -2.020 1.00 13.12 372 ASN A O 1
ATOM 1466 N N . PRO A 1 193 ? 29.776 -5.656 -1.190 1.00 15.36 373 PRO A N 1
ATOM 1467 C CA . PRO A 1 193 ? 29.287 -6.868 -1.845 1.00 13.56 373 PRO A CA 1
ATOM 1468 C C . PRO A 1 193 ? 28.030 -7.163 -1.049 1.00 14.51 373 PRO A C 1
ATOM 1469 O O . PRO A 1 193 ? 27.947 -6.810 0.131 1.00 15.41 373 PRO A O 1
ATOM 1473 N N . HIS A 1 194 ? 27.047 -7.788 -1.671 1.00 11.80 374 HIS A N 1
ATOM 1474 C CA . HIS A 1 194 ? 25.842 -8.109 -0.944 1.00 14.16 374 HIS A CA 1
ATOM 1475 C C . HIS A 1 194 ? 25.092 -9.182 -1.673 1.00 14.02 374 HIS A C 1
ATOM 1476 O O . HIS A 1 194 ? 25.344 -9.456 -2.842 1.00 14.65 374 HIS A O 1
ATOM 1483 N N . GLU A 1 195 ? 24.138 -9.763 -0.974 1.00 12.79 375 GLU A N 1
ATOM 1484 C CA . GLU A 1 195 ? 23.335 -10.822 -1.524 1.00 14.61 375 GLU A CA 1
ATOM 1485 C C . GLU A 1 195 ? 21.946 -10.668 -0.977 1.00 14.39 375 GLU A C 1
ATOM 1486 O O . GLU A 1 195 ? 21.739 -10.095 0.090 1.00 14.27 375 GLU A O 1
ATOM 1492 N N . VAL A 1 196 ? 20.988 -11.157 -1.741 1.00 10.25 376 VAL A N 1
ATOM 1493 C CA . VAL A 1 196 ? 19.621 -11.153 -1.302 1.00 14.56 376 VAL A CA 1
ATOM 1494 C C . VAL A 1 196 ? 19.503 -12.614 -0.945 1.00 14.57 376 VAL A C 1
ATOM 1495 O O . VAL A 1 196 ? 19.605 -13.481 -1.813 1.00 11.20 376 VAL A O 1
ATOM 1499 N N . GLN A 1 197 ? 19.348 -12.885 0.339 1.00 13.46 377 GLN A N 1
ATOM 1500 C CA . GLN A 1 197 ? 19.226 -14.249 0.784 1.00 17.04 377 GLN A CA 1
ATOM 1501 C C . GLN A 1 197 ? 17.902 -14.788 0.279 1.00 16.67 377 GLN A C 1
ATOM 1502 O O . GLN A 1 197 ? 16.957 -14.026 0.066 1.00 16.93 377 GLN A O 1
ATOM 1508 N N . PRO A 1 198 ? 17.819 -16.113 0.059 1.00 14.96 378 PRO A N 1
ATOM 1509 C CA . PRO A 1 198 ? 16.586 -16.729 -0.429 1.00 18.85 378 PRO A CA 1
ATOM 1510 C C . PRO A 1 198 ? 15.340 -16.117 0.186 1.00 16.43 378 PRO A C 1
ATOM 1511 O O . PRO A 1 198 ? 15.197 -16.055 1.404 1.00 19.82 378 PRO A O 1
ATOM 1515 N N . ALA A 1 199 ? 14.449 -15.644 -0.669 1.00 17.25 379 ALA A N 1
ATOM 1516 C CA . ALA A 1 199 ? 13.206 -15.055 -0.207 1.00 16.34 379 ALA A CA 1
ATOM 1517 C C . ALA A 1 199 ? 12.160 -16.137 -0.369 1.00 17.90 379 ALA A C 1
ATOM 1518 O O . ALA A 1 199 ? 11.983 -16.673 -1.462 1.00 17.76 379 ALA A O 1
ATOM 1520 N N . TYR A 1 200 ? 11.472 -16.451 0.721 1.00 17.31 380 TYR A N 1
ATOM 1521 C CA . TYR A 1 200 ? 10.450 -17.483 0.716 1.00 19.17 380 TYR A CA 1
ATOM 1522 C C . TYR A 1 200 ? 9.057 -16.901 0.694 1.00 19.79 380 TYR A C 1
ATOM 1523 O O . TYR A 1 200 ? 8.082 -17.544 1.058 1.00 23.00 380 TYR A O 1
ATOM 1532 N N . ALA A 1 201 ? 8.985 -15.650 0.275 1.00 21.37 381 ALA A N 1
ATOM 1533 C CA . ALA A 1 201 ? 7.727 -14.955 0.152 1.00 20.03 381 ALA A CA 1
ATOM 1534 C C . ALA A 1 201 ? 8.004 -13.881 -0.884 1.00 18.67 381 ALA A C 1
ATOM 1535 O O . ALA A 1 201 ? 9.154 -13.523 -1.113 1.00 19.27 381 ALA A O 1
ATOM 1537 N N . THR A 1 202 ? 6.963 -13.384 -1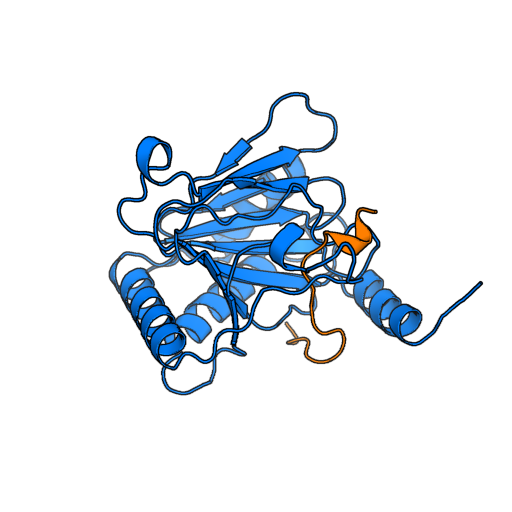.527 1.00 17.06 382 THR A N 1
ATOM 1538 C CA . THR A 1 202 ? 7.153 -12.367 -2.537 1.00 18.31 382 THR A CA 1
ATOM 1539 C C . THR A 1 202 ? 7.835 -11.156 -1.914 1.00 15.67 382 THR A C 1
ATOM 1540 O O . THR A 1 202 ? 7.359 -10.561 -0.941 1.00 21.35 382 THR A O 1
ATOM 1544 N N . ARG A 1 203 ? 8.974 -10.815 -2.490 1.00 14.13 383 ARG A N 1
ATOM 1545 C CA . ARG A 1 203 ? 9.791 -9.734 -1.991 1.00 15.32 383 ARG A CA 1
ATOM 1546 C C . ARG A 1 203 ? 9.922 -8.650 -3.035 1.00 16.84 383 ARG A C 1
ATOM 1547 O O . ARG A 1 203 ? 10.547 -8.855 -4.073 1.00 17.69 383 ARG A O 1
ATOM 1555 N N . TYR A 1 204 ? 9.318 -7.502 -2.745 1.00 13.12 384 TYR A N 1
ATOM 1556 C CA . TYR A 1 204 ? 9.343 -6.361 -3.638 1.00 14.32 384 TYR A CA 1
ATOM 1557 C C . TYR A 1 204 ? 10.319 -5.306 -3.189 1.00 13.75 384 TYR A C 1
ATOM 1558 O O . TYR A 1 204 ? 10.407 -4.976 -2.016 1.00 12.58 384 TYR A O 1
ATOM 1567 N N . ALA A 1 205 ? 11.048 -4.775 -4.150 1.00 12.03 385 ALA A N 1
ATOM 1568 C CA . ALA A 1 205 ? 12.012 -3.741 -3.883 1.00 14.51 385 ALA A CA 1
ATOM 1569 C C . ALA A 1 205 ? 12.120 -2.909 -5.124 1.00 14.86 385 ALA A C 1
ATOM 1570 O O . ALA A 1 205 ? 11.976 -3.416 -6.237 1.00 18.71 385 ALA A O 1
ATOM 1572 N N . ILE A 1 206 ? 12.359 -1.623 -4.926 1.00 14.89 386 ILE A N 1
ATOM 1573 C CA . ILE A 1 206 ? 12.537 -0.723 -6.036 1.00 14.21 386 ILE A CA 1
ATOM 1574 C C . ILE A 1 206 ? 13.934 -0.144 -5.892 1.00 16.80 386 ILE A C 1
ATOM 1575 O O . ILE A 1 206 ? 14.251 0.536 -4.913 1.00 13.93 386 ILE A O 1
ATOM 1580 N N . THR A 1 207 ? 14.768 -0.446 -6.876 1.00 13.64 387 THR A N 1
ATOM 1581 C CA . THR A 1 207 ? 16.140 -0.006 -6.880 1.00 15.99 387 THR A CA 1
ATOM 1582 C C . THR A 1 207 ? 16.429 1.036 -7.942 1.00 19.98 387 THR A C 1
ATOM 1583 O O . THR A 1 207 ? 15.950 0.962 -9.071 1.00 21.05 387 THR A O 1
ATOM 1587 N N . VAL A 1 208 ? 17.213 2.023 -7.558 1.00 16.16 388 VAL A N 1
ATOM 1588 C CA . VAL A 1 208 ? 17.659 3.005 -8.510 1.00 19.27 388 VAL A CA 1
ATOM 1589 C C . VAL A 1 208 ? 19.140 3.106 -8.205 1.00 17.70 388 VAL A C 1
ATOM 1590 O O . VAL A 1 208 ? 19.558 2.992 -7.054 1.00 17.68 388 VAL A O 1
ATOM 1594 N N . TRP A 1 209 ? 19.947 3.239 -9.241 1.00 17.71 389 TRP A N 1
ATOM 1595 C CA . TRP A 1 209 ? 21.364 3.379 -9.024 1.00 14.42 389 TRP A CA 1
ATOM 1596 C C . TRP A 1 209 ? 21.738 4.765 -9.471 1.00 15.49 389 TRP A C 1
ATOM 1597 O O . TRP A 1 209 ? 21.383 5.185 -10.569 1.00 15.58 389 TRP A O 1
ATOM 1608 N N . TYR A 1 210 ? 22.430 5.484 -8.606 1.00 15.80 390 TYR A N 1
ATOM 1609 C CA . TYR A 1 210 ? 22.862 6.818 -8.949 1.00 18.86 390 TYR A CA 1
ATOM 1610 C C . TYR A 1 210 ? 24.213 6.706 -9.604 1.00 19.10 390 TYR A C 1
ATOM 1611 O O . TYR A 1 210 ? 25.000 5.816 -9.286 1.00 16.68 390 TYR A O 1
ATOM 1620 N N . PHE A 1 211 ? 24.452 7.591 -10.561 1.00 19.94 391 PHE A N 1
ATOM 1621 C CA . PHE A 1 211 ? 25.686 7.587 -11.317 1.00 19.17 391 PHE A CA 1
ATOM 1622 C C . PHE A 1 211 ? 26.588 8.749 -10.970 1.00 19.22 391 PHE A C 1
ATOM 1623 O O . PHE A 1 211 ? 26.124 9.856 -10.730 1.00 17.07 391 PHE A O 1
ATOM 1631 N N . ASP A 1 212 ? 27.888 8.479 -10.931 1.00 21.05 392 ASP A N 1
ATOM 1632 C CA . ASP A 1 212 ? 28.855 9.535 -10.698 1.00 21.73 392 ASP A CA 1
ATOM 1633 C C . ASP A 1 212 ? 29.153 10.013 -12.115 1.00 21.87 392 ASP A C 1
ATOM 1634 O O . ASP A 1 212 ? 29.520 9.216 -12.969 1.00 23.67 392 ASP A O 1
ATOM 1639 N N . ALA A 1 213 ? 28.966 11.306 -12.360 1.00 24.36 393 ALA A N 1
ATOM 1640 C CA . ALA A 1 213 ? 29.189 11.894 -13.676 1.00 23.44 393 ALA A CA 1
ATOM 1641 C C . ALA A 1 213 ? 30.373 11.313 -14.447 1.00 22.09 393 ALA A C 1
ATOM 1642 O O . ALA A 1 213 ? 30.195 10.648 -15.462 1.00 22.11 393 ALA A O 1
ATOM 1644 N N . ASP A 1 214 ? 31.580 11.575 -13.956 1.00 25.65 394 ASP A N 1
ATOM 1645 C CA . ASP A 1 214 ? 32.805 11.106 -14.603 1.00 25.43 394 ASP A CA 1
ATOM 1646 C C . ASP A 1 214 ? 32.868 9.597 -14.847 1.00 25.76 394 ASP A C 1
ATOM 1647 O O . ASP A 1 214 ? 33.050 9.154 -15.981 1.00 25.66 394 ASP A O 1
ATOM 1652 N N . GLU A 1 215 ? 32.731 8.799 -13.796 1.00 23.83 395 GLU A N 1
ATOM 1653 C CA . GLU A 1 215 ? 32.794 7.358 -13.982 1.00 25.57 395 GLU A CA 1
ATOM 1654 C C . GLU A 1 215 ? 31.719 6.839 -14.928 1.00 23.76 395 GLU A C 1
ATOM 1655 O O . GLU A 1 215 ? 31.947 5.874 -15.658 1.00 27.52 395 GLU A O 1
ATOM 1661 N N . ARG A 1 216 ? 30.546 7.465 -14.904 1.00 22.96 396 ARG A N 1
ATOM 1662 C CA . ARG A 1 216 ? 29.451 7.053 -15.769 1.00 21.21 396 ARG A CA 1
ATOM 1663 C C . ARG A 1 216 ? 29.798 7.423 -17.198 1.00 21.44 396 ARG A C 1
ATOM 1664 O O . ARG A 1 216 ? 29.682 6.610 -18.107 1.00 24.50 396 ARG A O 1
ATOM 1672 N N . ALA A 1 217 ? 30.227 8.667 -17.389 1.00 24.96 397 ALA A N 1
ATOM 1673 C CA . ALA A 1 217 ? 30.628 9.136 -18.708 1.00 25.85 397 ALA A CA 1
ATOM 1674 C C . ALA A 1 217 ? 31.679 8.187 -19.278 1.00 26.86 397 ALA A C 1
ATOM 1675 O O . ALA A 1 217 ? 31.638 7.827 -20.447 1.00 29.57 397 ALA A O 1
ATOM 1677 N N . ALA A 1 218 ? 32.620 7.775 -18.437 1.00 27.71 398 ALA A N 1
ATOM 1678 C CA . ALA A 1 218 ? 33.671 6.858 -18.868 1.00 28.75 398 ALA A CA 1
ATOM 1679 C C . ALA A 1 218 ? 33.138 5.432 -18.973 1.00 28.77 398 ALA A C 1
ATOM 1680 O O . ALA A 1 218 ? 33.686 4.604 -19.695 1.00 28.99 398 ALA A O 1
ATOM 1682 N N . ALA A 1 219 ? 32.076 5.143 -18.234 1.00 27.34 399 ALA A N 1
ATOM 1683 C CA . ALA A 1 219 ? 31.470 3.822 -18.281 1.00 29.28 399 ALA A CA 1
ATOM 1684 C C . ALA A 1 219 ? 30.853 3.642 -19.654 1.00 28.69 399 ALA A C 1
ATOM 1685 O O . ALA A 1 219 ? 31.114 2.664 -20.344 1.00 29.36 399 ALA A O 1
ATOM 1687 N N . LYS A 1 220 ? 30.031 4.605 -20.048 1.00 30.12 400 LYS A N 1
ATOM 1688 C CA . LYS A 1 220 ? 29.361 4.553 -21.340 1.00 31.83 400 LYS A CA 1
ATOM 1689 C C . LYS A 1 220 ? 30.345 4.455 -22.506 1.00 33.01 400 LYS A C 1
ATOM 1690 O O . LYS A 1 220 ? 30.175 3.623 -23.400 1.00 35.35 400 LYS A O 1
ATOM 1696 N N . VAL A 1 221 ? 31.375 5.297 -22.492 1.00 32.42 401 VAL A N 1
ATOM 1697 C CA . VAL A 1 221 ? 32.375 5.302 -23.557 1.00 32.07 401 VAL A CA 1
ATOM 1698 C C . VAL A 1 221 ? 33.101 3.969 -23.660 1.00 29.92 401 VAL A C 1
ATOM 1699 O O . VAL A 1 221 ? 33.315 3.458 -24.747 1.00 33.63 401 VAL A O 1
ATOM 1703 N N . LYS A 1 222 ? 33.478 3.412 -22.519 1.00 30.85 402 LYS A N 1
ATOM 1704 C CA . LYS A 1 222 ? 34.182 2.135 -22.467 1.00 31.87 402 LYS A CA 1
ATOM 1705 C C . LYS A 1 222 ? 33.256 0.971 -22.827 1.00 31.54 402 LYS A C 1
ATOM 1706 O O . LYS A 1 222 ? 33.702 -0.058 -23.334 1.00 33.71 402 LYS A O 1
ATOM 1712 N N . TYR A 1 223 ? 31.968 1.147 -22.552 1.00 31.77 403 TYR A N 1
ATOM 1713 C CA . TYR A 1 223 ? 30.947 0.154 -22.860 1.00 32.01 403 TYR A CA 1
ATOM 1714 C C . TYR A 1 223 ? 30.954 -0.036 -24.373 1.00 33.66 403 TYR A C 1
ATOM 1715 O O . TYR A 1 223 ? 30.894 -1.157 -24.886 1.00 35.01 403 TYR A O 1
ATOM 1732 N N . LEU A 1 224 ? 30.998 1.091 -25.075 1.00 33.09 404 LEU A N 1
ATOM 1733 C CA . LEU A 1 224 ? 30.964 1.109 -26.531 1.00 34.45 404 LEU A CA 1
ATOM 1734 C C . LEU A 1 224 ? 32.060 0.274 -27.143 1.00 35.89 404 LEU A C 1
ATOM 1735 O O . LEU A 1 224 ? 31.847 -0.426 -28.126 1.00 36.76 404 LEU A O 1
ATOM 1740 N N . THR A 1 225 ? 33.245 0.373 -26.567 1.00 36.38 405 THR A N 1
ATOM 1741 C CA . THR A 1 225 ? 34.365 -0.354 -27.096 1.00 37.24 405 THR A CA 1
ATOM 1742 C C . THR A 1 225 ? 34.567 -1.679 -26.413 1.00 38.50 405 THR A C 1
ATOM 1743 O O . THR A 1 225 ? 34.020 -1.976 -25.352 1.00 39.61 405 THR A O 1
ATOM 1747 N N . GLY A 1 226 ? 35.367 -2.481 -27.079 1.00 38.25 406 GLY A N 1
ATOM 1748 C CA . GLY A 1 226 ? 35.769 -3.744 -26.544 1.00 39.34 406 GLY A CA 1
ATOM 1749 C C . GLY A 1 226 ? 37.237 -3.486 -26.745 1.00 40.40 406 GLY A C 1
ATOM 1750 O O . GLY A 1 226 ? 37.635 -3.078 -27.836 1.00 40.68 406 GLY A O 1
ATOM 1751 N N . GLU A 1 227 ? 38.039 -3.644 -25.704 1.00 40.12 407 GLU A N 1
ATOM 1752 C CA . GLU A 1 227 ? 39.461 -3.432 -25.876 1.00 38.91 407 GLU A CA 1
ATOM 1753 C C . GLU A 1 227 ? 40.231 -4.594 -25.308 1.00 38.45 407 GLU A C 1
ATOM 1754 O O . GLU A 1 227 ? 39.877 -5.143 -24.260 1.00 38.97 407 GLU A O 1
ATOM 1760 N N . LYS A 1 228 ? 41.293 -4.954 -26.017 1.00 34.34 408 LYS A N 1
ATOM 1761 C CA . LYS A 1 228 ? 42.155 -6.047 -25.623 1.00 32.26 408 LYS A CA 1
ATOM 1762 C C . LYS A 1 228 ? 43.570 -5.764 -26.133 1.00 30.99 408 LYS A C 1
ATOM 1763 O O . LYS A 1 228 ? 44.356 -6.681 -26.349 1.00 32.84 408 LYS A O 1
ATOM 1769 N N . ASP B 2 1 ? 33.768 -12.895 -13.636 1.00 39.87 558 ASP S N 1
ATOM 1770 C CA . ASP B 2 1 ? 33.612 -13.113 -12.168 1.00 39.47 558 ASP S CA 1
ATOM 1771 C C . ASP B 2 1 ? 32.555 -12.155 -11.604 1.00 36.97 558 ASP S C 1
ATOM 1772 O O . ASP B 2 1 ? 31.367 -12.307 -11.879 1.00 35.36 558 ASP S O 1
ATOM 1777 N N . LEU B 2 2 ? 32.982 -11.153 -10.834 1.00 34.79 559 LEU S N 1
ATOM 1778 C CA . LEU B 2 2 ? 32.029 -10.186 -10.275 1.00 32.22 559 LEU S CA 1
ATOM 1779 C C . LEU B 2 2 ? 31.184 -9.561 -11.367 1.00 30.41 559 LEU S C 1
ATOM 1780 O O . LEU B 2 2 ? 30.006 -9.274 -11.170 1.00 29.65 559 LEU S O 1
ATOM 1785 N N . GLU B 2 3 ? 31.804 -9.338 -12.519 1.00 30.48 560 GLU S N 1
ATOM 1786 C CA . GLU B 2 3 ? 31.115 -8.722 -13.644 1.00 29.32 560 GLU S CA 1
ATOM 1787 C C . GLU B 2 3 ? 29.861 -9.511 -13.992 1.00 27.12 560 GLU S C 1
ATOM 1788 O O . GLU B 2 3 ? 28.816 -8.932 -14.283 1.00 25.15 560 GLU S O 1
ATOM 1794 N N . MET B 2 4 ? 29.957 -10.836 -13.922 1.00 25.36 561 MET S N 1
ATOM 1795 C CA . MET B 2 4 ? 28.835 -11.696 -14.252 1.00 23.54 561 MET S CA 1
ATOM 1796 C C . MET B 2 4 ? 27.771 -11.796 -13.169 1.00 22.78 561 MET S C 1
ATOM 1797 O O . MET B 2 4 ? 26.731 -12.424 -13.378 1.00 23.52 561 MET S O 1
ATOM 1802 N N . LEU B 2 5 ? 28.031 -11.208 -12.009 1.00 18.79 562 LEU S N 1
ATOM 1803 C CA . LEU B 2 5 ? 27.075 -11.263 -10.912 1.00 17.30 562 LEU S CA 1
ATOM 1804 C C . LEU B 2 5 ? 26.372 -9.938 -10.747 1.00 17.46 562 LEU S C 1
ATOM 1805 O O . LEU B 2 5 ? 25.248 -9.889 -10.275 1.00 19.42 562 LEU S O 1
ATOM 1810 N N . ALA B 2 6 ? 27.044 -8.859 -11.143 1.00 18.38 563 ALA S N 1
ATOM 1811 C CA . ALA B 2 6 ? 26.486 -7.526 -11.007 1.00 17.79 563 ALA S CA 1
ATOM 1812 C C . ALA B 2 6 ? 25.150 -7.346 -11.721 1.00 17.29 563 ALA S C 1
ATOM 1813 O O . ALA B 2 6 ? 24.968 -7.792 -12.851 1.00 17.92 563 ALA S O 1
ATOM 1815 N N . PRO B 2 7 ? 24.198 -6.669 -11.061 1.00 17.03 564 PRO S N 1
ATOM 1816 C CA . PRO B 2 7 ? 22.861 -6.403 -11.591 1.00 18.26 564 PRO S CA 1
ATOM 1817 C C . PRO B 2 7 ? 22.912 -5.573 -12.866 1.00 18.85 564 PRO S C 1
ATOM 1818 O O . PRO B 2 7 ? 23.360 -4.428 -12.866 1.00 19.67 564 PRO S O 1
ATOM 1822 N N . TYR B 2 8 ? 22.438 -6.161 -13.954 1.00 17.34 565 TYR S N 1
ATOM 1823 C CA . TYR B 2 8 ? 22.435 -5.490 -15.233 1.00 18.02 565 TYR S CA 1
ATOM 1824 C C . TYR B 2 8 ? 21.710 -4.144 -15.207 1.00 20.62 565 TYR S C 1
ATOM 1825 O O . TYR B 2 8 ? 20.700 -3.988 -14.531 1.00 21.79 565 TYR S O 1
ATOM 1834 N N . ILE B 2 9 ? 22.236 -3.173 -15.942 1.00 21.98 566 ILE S N 1
ATOM 1835 C CA . ILE B 2 9 ? 21.574 -1.886 -16.058 1.00 26.17 566 ILE S CA 1
ATOM 1836 C C . ILE B 2 9 ? 21.764 -1.350 -17.461 1.00 28.18 566 ILE S C 1
ATOM 1837 O O . ILE B 2 9 ? 22.785 -1.608 -18.109 1.00 24.20 566 ILE S O 1
ATOM 1842 N N . PRO B 2 10 ? 20.771 -0.611 -17.961 1.00 32.41 567 PRO S N 1
ATOM 1843 C CA . PRO B 2 10 ? 20.942 -0.086 -19.312 1.00 34.83 567 PRO S CA 1
ATOM 1844 C C . PRO B 2 10 ? 22.122 0.878 -19.320 1.00 37.43 567 PRO S C 1
ATOM 1845 O O . PRO B 2 10 ? 22.397 1.544 -18.328 1.00 37.45 567 PRO S O 1
ATOM 1849 N N . MET B 2 11 ? 22.848 0.928 -20.423 1.00 40.62 568 MET S N 1
ATOM 1850 C CA . MET B 2 11 ? 23.936 1.876 -20.481 1.00 43.36 568 MET S CA 1
ATOM 1851 C C . MET B 2 11 ? 23.365 3.125 -21.147 1.00 45.33 568 MET S C 1
ATOM 1852 O O . MET B 2 11 ? 23.937 4.235 -21.035 1.00 47.59 568 MET S O 1
ATOM 1861 N N . ASP B 2 12 ? 22.197 2.959 -21.788 1.00 47.55 569 ASP S N 1
ATOM 1862 C CA . ASP B 2 12 ? 21.533 4.058 -22.526 1.00 49.00 569 ASP S CA 1
ATOM 1863 C C . ASP B 2 12 ? 20.469 4.896 -21.810 1.00 49.55 569 ASP S C 1
ATOM 1864 O O . ASP B 2 12 ? 20.508 6.119 -21.891 1.00 50.41 569 ASP S O 1
ATOM 1869 N N . ASP B 2 13 ? 19.512 4.290 -21.115 1.00 49.21 570 ASP S N 1
ATOM 1870 C CA . ASP B 2 13 ? 18.483 5.127 -20.501 1.00 49.81 570 ASP S CA 1
ATOM 1871 C C . ASP B 2 13 ? 18.682 5.647 -19.093 1.00 48.70 570 ASP S C 1
ATOM 1872 O O . ASP B 2 13 ? 17.997 5.232 -18.158 1.00 50.22 570 ASP S O 1
ATOM 1877 N N . ASP B 2 14 ? 19.614 6.589 -18.961 1.00 45.27 571 ASP S N 1
ATOM 1878 C CA . ASP B 2 14 ? 19.898 7.225 -17.678 1.00 42.48 571 ASP S CA 1
ATOM 1879 C C . ASP B 2 14 ? 18.977 8.430 -17.495 1.00 41.13 571 ASP S C 1
ATOM 1880 O O . ASP B 2 14 ? 18.662 9.131 -18.457 1.00 42.88 571 ASP S O 1
ATOM 1885 N N . PHE B 2 15 ? 18.543 8.666 -16.263 1.00 38.55 572 PHE S N 1
ATOM 1886 C CA . PHE B 2 15 ? 17.699 9.817 -15.969 1.00 35.77 572 PHE S CA 1
ATOM 1887 C C . PHE B 2 15 ? 18.643 10.872 -15.427 1.00 34.24 572 PHE S C 1
ATOM 1888 O O . PHE B 2 15 ? 19.472 10.576 -14.576 1.00 33.34 572 PHE S O 1
ATOM 1896 N N . GLN B 2 16 ? 18.522 12.097 -15.918 1.00 35.47 573 GLN S N 1
ATOM 1897 C CA . GLN B 2 16 ? 19.385 13.173 -15.456 1.00 36.28 573 GLN S CA 1
ATOM 1898 C C . GLN B 2 16 ? 18.874 13.832 -14.186 1.00 37.04 573 GLN S C 1
ATOM 1899 O O . GLN B 2 16 ? 17.691 14.143 -14.073 1.00 37.63 573 GLN S O 1
ATOM 1905 N N . LEU B 2 17 ? 19.780 14.045 -13.236 1.00 37.36 574 LEU S N 1
ATOM 1906 C CA . LEU B 2 17 ? 19.437 14.690 -11.976 1.00 37.21 574 LEU S CA 1
ATOM 1907 C C .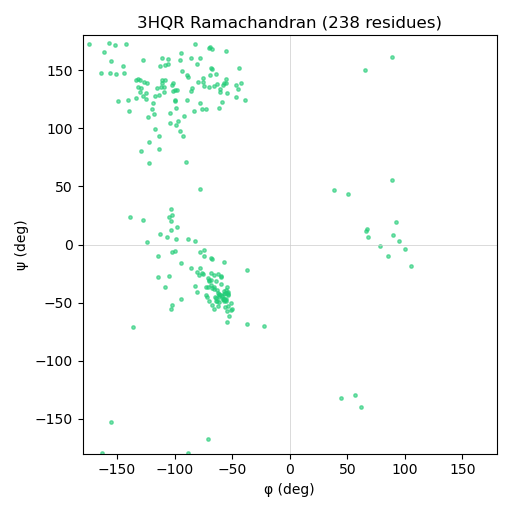 LEU B 2 17 ? 19.536 16.207 -12.123 1.00 38.71 574 LEU S C 1
ATOM 1908 O O . LEU B 2 17 ? 18.753 16.908 -11.452 1.00 39.39 574 LEU S O 1
#

CATH classification: 2.60.120.620

Foldseek 3Di:
DFDDDQLLCCQQVPVLVVCVVFLKGKDACRGHDVLLVLQLQLLVVVVVVVPFAADADPDDDDPDRQVAFQKTKDFAQCPDVSRVSVVVVVVSVVSNVVSNPCRNPNFDFPFKGGKIKIKRQQQQTKGPWAQQPAPLLFFFKKKKAWSDAPQDCVPFNQWKWWDQPPDPDIDTHTSYTRMMMMGTRYPRTTIMGGGGNHIIIMIMMTTGGVVSNVVNVVVVPDDDD/DVVVVDDDDDPPDDDDD

Radius of gyration: 16.47 Å; Cα contacts (8 Å, |Δi|>4): 591; chains: 2; bounding box: 42×40×37 Å

B-factor: mean 25.2, std 9.06, range [6.18, 55.51]

Nearest PDB structures (foldseek):
  3hqr-assembly1_A  TM=1.004E+00  e=2.867E-53  Homo sapiens
  5l9b-assembly1_A  TM=9.935E-01  e=4.408E-47  Homo sapiens
  7q5x-assembly1_A  TM=9.839E-01  e=1.656E-46  Homo sapiens
  5l9v-assembly2_B  TM=9.796E-01  e=1.810E-43  Homo sapiens
  5lbc-assembly1_A  TM=9.117E-01  e=2.053E-43  Homo sapiens

Organism: Homo sapiens (NCBI:txid9606)

Sequence (242 aa):
QTKPLPALKLALEYIVPCMNKHGICVVDDFLGKETGQQIGDEVRALHDTGKFTDGQLVSQKSDSSKDIRGDKITWIEGKEPGCETIGLLMSSMDDLIRHCNGKLGSYKINGRTKAMVACYPGNGTGYVRHVDNPNGDGRCVTCIYYLNKDWDAKVSGGILRIFPEGKAQFADIEPKFDRLLFFWSDRRNPHEVQPAYATRYAITVWYFDADERAAAKVKYLTGEKDLEMLAPYIPMDDDFQL

GO terms:
  GO:0016706 2-oxoglutarate-dependent dioxygenase activity (F, IDA)
  GO:0001666 response to hypoxia (P, IDA)
  GO:1902072 negative regulation of hypoxia-inducible factor-1alpha signaling pathway (P, IDA)
  GO:0032364 intracellular oxygen homeostasis (P, IDA)
  GO:0031543 peptidyl-proline dioxygenase activity (F, TAS)
  GO:0008198 ferrous iron binding (F, IDA)
  GO:0005737 cytoplasm (C, IDA)
  GO:0071731 response to nitric oxide (P, IDA)
  GO:0005634 nucleus (C, EXP)
  GO:0005737 cytoplasm (C, EXP)
  GO:0160082 hypoxia-inducible factor-proline dioxygenase activity (F, EXP)
  GO:0005515 protein binding (F, IPI)
  GO:0005829 cytosol (C, TAS)
  GO:0160082 hypoxia-inducible factor-proline dioxygenase activity (F, IDA)
  GO:0005829 cytosol (C, IDA)